Protein AF-A0A2A5DYE4-F1 (afdb_monomer_lite)

Sequence (313 aa):
MGEKKLLNIDLDYTIKVRLPIIIFTVLITYGCAFWLGTPTRKGYGYEPKQPIAFSHKLHAGDMKMDCRYCHVGVDKSRHATVPSVDTCMNCHATVKAVGRNPTKDHFNYNVHLSHKEGTLGQAVQSILDTKKKFKDENDYFKNLHSLEDPSKIKDILNDIINVKNNREKFVSTYGSFEFQEKELTDLIAKNDRTDEEDKKLVRFMMDELYKIDSYNSSEIKKLTTYFKSGEALKWKRIYRLPKYVYFNHSVHINKGIDCTNCHGNVANLDSMKKMKPITMGRCLDCHRGDYKEFHEGLEEKVVGPESCGVCHR

Foldseek 3Di:
DPPVVVVVVVVCCCVPPVVVVVVVVVVVVCVVCCVVCVCVVLQFFVFDDFLFQAFLQVQCNVVVHDPCLQQPCLQPWQDRDGHWLVSVCVALVPDLAQDDDPPDDDDDDDPDDDDDDDDVPVVVVVLVPDDDDDDDDDDLCPCLLVDPDPNSVSVSLVCCLQDLVSVVVLCVVQNDPPPPDPLLVVLSNDNDDDPVSSVVSSVNSCCRSNVSGSCPDVRNVSSVVCVVVVPTGPTDDADDDPPQFRGGSNVCVVVVQDPCLQQNPSNNGSGGGRNDRDDLVSVQCLQVQVPCVRCVPPPDRHHHDPDPVVTGD

Radius of gyration: 31.54 Å; chains: 1; bounding box: 57×64×102 Å

pLDDT: mean 70.38, std 20.49, range [27.2, 96.62]

Secondary structure (DSSP, 8-state):
--HHHHHHHHHHHIIIIIHHHHHHHHHHHHHHHHHHTHHHHHTTT--PPPSS---HIIIIIIS---HHHHSTTTTTSSS-PPPPHHHHHHHHTT----PPPTT-------S-----S--HHHHHHHHHS--------S-TTTTGGG---HHHHHHHHHHHHH-HHHHHHHHHHHS-TT---HHHHHHHH-SS--HHHHHHHHHHHHHHHHT--SSSSHHHHHHHHHHHHT-------S----TTB---HHHHHTTT--HHHHH--GGG-SS----S---HHHHHHHHHT--HHHHTT-SS-------HHHHB-

Structure (mmCIF, N/CA/C/O backbone):
data_AF-A0A2A5DYE4-F1
#
_entry.id   AF-A0A2A5DYE4-F1
#
loop_
_atom_site.group_PDB
_atom_site.id
_atom_site.type_symbol
_atom_site.label_atom_id
_atom_site.label_alt_id
_atom_site.label_comp_id
_atom_site.label_asym_id
_atom_site.label_entity_id
_atom_site.label_seq_id
_atom_site.pdbx_PDB_ins_code
_atom_site.Cartn_x
_atom_site.Cartn_y
_atom_site.Cartn_z
_atom_site.occupancy
_atom_site.B_iso_or_equiv
_atom_site.auth_seq_id
_atom_site.auth_comp_id
_atom_site.auth_asym_id
_atom_site.auth_atom_id
_atom_site.pdbx_PDB_model_num
ATOM 1 N N . MET A 1 1 ? 30.919 45.588 -57.682 1.00 53.25 1 MET A N 1
ATOM 2 C CA . MET A 1 1 ? 31.747 44.413 -57.306 1.00 53.25 1 MET A CA 1
ATOM 3 C C . MET A 1 1 ? 31.817 44.151 -55.787 1.00 53.25 1 MET A C 1
ATOM 5 O O . MET A 1 1 ? 32.405 43.150 -55.401 1.00 53.25 1 MET A O 1
ATOM 9 N N . GLY A 1 2 ? 31.217 44.995 -54.926 1.00 54.44 2 GLY A N 1
ATOM 10 C CA . GLY A 1 2 ? 31.292 44.862 -53.458 1.00 54.44 2 GLY A CA 1
ATOM 11 C C . GLY A 1 2 ? 30.230 43.963 -52.803 1.00 54.44 2 GLY A C 1
ATOM 12 O O . GLY A 1 2 ? 30.562 43.222 -51.885 1.00 54.44 2 GLY A O 1
ATOM 13 N N . GLU A 1 3 ? 28.990 43.940 -53.304 1.00 57.75 3 GLU A N 1
ATOM 14 C CA . GLU A 1 3 ? 27.890 43.180 -52.670 1.00 57.75 3 GLU A CA 1
ATOM 15 C C . GLU A 1 3 ? 28.093 41.659 -52.675 1.00 57.75 3 GLU A C 1
ATOM 17 O O . GLU A 1 3 ? 27.920 41.012 -51.646 1.00 57.75 3 GLU A O 1
ATOM 22 N N . LYS A 1 4 ? 28.537 41.069 -53.795 1.00 56.31 4 LYS A N 1
ATOM 23 C CA . LYS A 1 4 ? 28.759 39.610 -53.882 1.00 56.31 4 LYS A CA 1
ATOM 24 C C . LYS A 1 4 ? 29.851 39.110 -52.926 1.00 56.31 4 LYS A C 1
ATOM 26 O O . LYS A 1 4 ? 29.803 37.966 -52.488 1.00 56.31 4 LYS A O 1
ATOM 31 N N . LYS A 1 5 ? 30.836 39.954 -52.596 1.00 58.03 5 LYS A N 1
ATOM 32 C CA . LYS A 1 5 ? 31.941 39.593 -51.694 1.00 58.03 5 LYS A CA 1
ATOM 33 C C . LYS A 1 5 ? 31.503 39.637 -50.225 1.00 58.03 5 LYS A C 1
ATOM 35 O O . LYS A 1 5 ? 31.920 38.780 -49.457 1.00 58.03 5 LYS A O 1
ATOM 40 N N . LEU A 1 6 ? 30.626 40.578 -49.866 1.00 59.75 6 LEU A N 1
ATOM 41 C CA . LEU A 1 6 ? 30.010 40.667 -48.536 1.00 59.75 6 LEU A CA 1
ATOM 42 C C . LEU A 1 6 ? 29.031 39.509 -48.281 1.00 59.75 6 LEU A C 1
ATOM 44 O O . LEU A 1 6 ? 29.086 38.903 -47.214 1.00 59.75 6 LEU A O 1
ATOM 48 N N . LEU A 1 7 ? 28.222 39.134 -49.281 1.00 59.91 7 LEU A N 1
ATOM 49 C CA . LEU A 1 7 ? 27.280 38.010 -49.177 1.00 59.91 7 LEU A CA 1
ATOM 50 C C . LEU A 1 7 ? 27.992 36.662 -48.937 1.00 59.91 7 LEU A C 1
ATOM 52 O O . LEU A 1 7 ? 27.544 35.848 -48.135 1.00 59.91 7 LEU A O 1
ATOM 56 N N . ASN A 1 8 ? 29.131 36.440 -49.603 1.00 61.78 8 ASN A N 1
ATOM 57 C CA . ASN A 1 8 ? 29.913 35.209 -49.456 1.00 61.78 8 ASN A CA 1
ATOM 58 C C . ASN A 1 8 ? 30.625 35.109 -48.096 1.00 61.78 8 ASN A C 1
ATOM 60 O O . ASN A 1 8 ? 30.769 34.009 -47.575 1.00 61.78 8 ASN A O 1
ATOM 64 N N . ILE A 1 9 ? 31.054 36.234 -47.513 1.00 67.31 9 ILE A N 1
ATOM 65 C CA . ILE A 1 9 ? 31.689 36.263 -46.184 1.00 67.31 9 ILE A CA 1
ATOM 66 C C . ILE A 1 9 ? 30.656 35.987 -45.081 1.00 67.31 9 ILE A C 1
ATOM 68 O O . ILE A 1 9 ? 30.946 35.228 -44.157 1.00 67.31 9 ILE A O 1
ATOM 72 N N . ASP A 1 10 ? 29.446 36.544 -45.190 1.00 76.19 10 ASP A N 1
ATOM 73 C CA . ASP A 1 10 ? 28.369 36.313 -44.215 1.00 76.19 10 ASP A CA 1
ATOM 74 C C . ASP A 1 10 ? 27.825 34.874 -44.282 1.00 76.19 10 ASP A C 1
ATOM 76 O O . ASP A 1 10 ? 27.573 34.243 -43.250 1.00 76.19 10 ASP A O 1
ATOM 80 N N . LEU A 1 11 ? 27.738 34.298 -45.489 1.00 81.06 11 LEU A N 1
ATOM 81 C CA . LEU A 1 11 ? 27.369 32.893 -45.673 1.00 81.06 11 LEU A CA 1
ATOM 82 C C . LEU A 1 11 ? 28.435 31.940 -45.106 1.00 81.06 11 LEU A C 1
ATOM 84 O O . LEU A 1 11 ? 28.094 30.990 -44.401 1.00 81.06 11 LEU A O 1
ATOM 88 N N . ASP A 1 12 ? 29.720 32.209 -45.353 1.00 84.31 12 ASP A N 1
ATOM 89 C CA . ASP A 1 12 ? 30.821 31.371 -44.863 1.00 84.31 12 ASP A CA 1
ATOM 90 C C . ASP A 1 12 ? 30.958 31.444 -43.331 1.00 84.31 12 ASP A C 1
ATOM 92 O O . ASP A 1 12 ? 31.115 30.417 -42.668 1.00 84.31 12 ASP A O 1
ATOM 96 N N . TYR A 1 13 ? 30.793 32.633 -42.737 1.00 87.06 13 TYR A N 1
ATOM 97 C CA . TYR A 1 13 ? 30.742 32.807 -41.280 1.00 87.06 13 TYR A CA 1
ATOM 98 C C . TYR A 1 13 ? 29.529 32.104 -40.656 1.00 87.06 13 TYR A C 1
ATOM 100 O O . TYR A 1 13 ? 29.636 31.440 -39.618 1.00 87.06 13 TYR A O 1
ATOM 108 N N . THR A 1 14 ? 28.368 32.193 -41.308 1.00 86.81 14 THR A N 1
ATOM 109 C CA . THR A 1 14 ? 27.148 31.537 -40.834 1.00 86.81 14 THR A CA 1
ATOM 110 C C . THR A 1 14 ? 27.289 30.013 -40.845 1.00 86.81 14 THR A C 1
ATOM 112 O O . THR A 1 14 ? 26.924 29.369 -39.862 1.00 86.81 14 THR A O 1
ATOM 115 N N . ILE A 1 15 ? 27.877 29.427 -41.890 1.00 90.38 15 ILE A N 1
ATOM 116 C CA . ILE A 1 15 ? 28.054 27.970 -41.994 1.00 90.38 15 ILE A CA 1
ATOM 117 C C . ILE A 1 15 ? 29.186 27.462 -41.092 1.00 90.38 15 ILE A C 1
ATOM 119 O O . ILE A 1 15 ? 29.009 26.449 -40.421 1.00 90.38 15 ILE A O 1
ATOM 123 N N . LYS A 1 16 ? 30.343 28.133 -41.052 1.00 89.19 16 LYS A N 1
ATOM 124 C CA . LYS A 1 16 ? 31.517 27.634 -40.311 1.00 89.19 16 LYS A CA 1
ATOM 125 C C . LYS A 1 16 ? 31.475 27.926 -38.816 1.00 89.19 16 LYS A C 1
ATOM 127 O O . LYS A 1 16 ? 32.101 27.198 -38.052 1.00 89.19 16 LYS A O 1
ATOM 132 N N . VAL A 1 17 ? 30.771 28.978 -38.393 1.00 89.69 17 VAL A N 1
ATOM 133 C CA . VAL A 1 17 ? 30.794 29.440 -36.995 1.00 89.69 17 VAL A CA 1
ATOM 134 C C . VAL A 1 17 ? 29.409 29.394 -36.361 1.00 89.69 17 VAL A C 1
ATOM 136 O O . VAL A 1 17 ? 29.239 28.747 -35.330 1.00 89.69 17 VAL A O 1
ATOM 139 N N . ARG A 1 18 ? 28.390 30.025 -36.962 1.00 90.94 18 ARG A N 1
ATOM 140 C CA . ARG A 1 18 ? 27.053 30.075 -36.336 1.00 90.94 18 ARG A CA 1
ATOM 141 C C . ARG A 1 18 ? 26.359 28.715 -36.322 1.00 90.94 18 ARG A C 1
ATOM 143 O O . ARG A 1 18 ? 25.826 28.332 -35.285 1.00 90.94 18 ARG A O 1
ATOM 150 N N . LEU A 1 19 ? 26.375 27.974 -37.431 1.00 92.50 19 LEU A N 1
ATOM 151 C CA . LEU A 1 19 ? 25.680 26.689 -37.540 1.00 92.50 19 LEU A CA 1
ATOM 152 C C . LEU A 1 19 ? 26.198 25.648 -36.521 1.00 92.50 19 LEU A C 1
ATOM 154 O O . LEU A 1 19 ? 25.363 25.079 -35.816 1.00 92.50 19 LEU A O 1
ATOM 158 N N . PRO A 1 20 ? 27.519 25.429 -36.336 1.00 94.62 20 PRO A N 1
ATOM 159 C CA . PRO A 1 20 ? 28.016 24.499 -35.324 1.00 94.62 20 PRO A CA 1
ATOM 160 C C . PRO A 1 20 ? 27.670 24.932 -33.898 1.00 94.62 20 PRO A C 1
ATOM 162 O O . PRO A 1 20 ? 27.300 24.086 -33.091 1.00 94.62 20 PRO A O 1
ATOM 165 N N . ILE A 1 21 ? 27.724 26.236 -33.591 1.00 95.12 21 ILE A N 1
ATOM 166 C CA . ILE A 1 21 ? 27.335 26.764 -32.273 1.00 95.12 21 ILE A CA 1
ATOM 167 C C . ILE A 1 21 ? 25.845 26.522 -32.015 1.00 95.12 21 ILE A C 1
ATOM 169 O O . ILE A 1 21 ? 25.474 26.081 -30.927 1.00 95.12 21 ILE A O 1
ATOM 173 N N . ILE A 1 22 ? 24.983 26.760 -33.007 1.00 94.62 22 ILE A N 1
ATOM 174 C CA . ILE A 1 22 ? 23.542 26.501 -32.896 1.00 94.62 22 ILE A CA 1
ATOM 175 C C . ILE A 1 22 ? 23.290 25.007 -32.684 1.00 94.62 22 ILE A C 1
ATOM 177 O O . ILE A 1 22 ? 22.584 24.647 -31.746 1.00 94.62 22 ILE A O 1
ATOM 181 N N . ILE A 1 23 ? 23.902 24.134 -33.491 1.00 95.62 23 ILE A N 1
ATOM 182 C CA . ILE A 1 23 ? 23.769 22.676 -33.346 1.00 95.62 23 ILE A CA 1
ATOM 183 C C . ILE A 1 23 ? 24.241 22.230 -31.961 1.00 95.62 23 ILE A C 1
ATOM 185 O O . ILE A 1 23 ? 23.533 21.490 -31.284 1.00 95.62 23 ILE A O 1
ATOM 189 N N . PHE A 1 24 ? 25.398 22.709 -31.508 1.00 96.38 24 PHE A N 1
ATOM 190 C CA . PHE A 1 24 ? 25.943 22.385 -30.193 1.00 96.38 24 PHE A CA 1
ATOM 191 C C . PHE A 1 24 ? 25.009 22.830 -29.066 1.00 96.38 24 PHE A C 1
ATOM 193 O O . PHE A 1 24 ? 24.737 22.058 -28.148 1.00 96.38 24 PHE A O 1
ATOM 200 N N . THR A 1 25 ? 24.452 24.037 -29.169 1.00 95.50 25 THR A N 1
ATOM 201 C CA . THR A 1 25 ? 23.521 24.575 -28.173 1.00 95.50 25 THR A CA 1
ATOM 202 C C . THR A 1 25 ? 22.226 23.764 -28.157 1.00 95.50 25 THR A C 1
ATOM 204 O O . THR A 1 25 ? 21.781 23.357 -27.090 1.00 95.50 25 THR A O 1
ATOM 207 N N . VAL A 1 26 ? 21.662 23.433 -29.323 1.00 96.50 26 VAL A N 1
ATOM 208 C CA . VAL A 1 26 ? 20.468 22.580 -29.435 1.00 96.50 26 VAL A CA 1
ATOM 209 C C . VAL A 1 26 ? 20.723 21.189 -28.853 1.00 96.50 26 VAL A C 1
ATOM 211 O O . VAL A 1 26 ? 19.901 20.697 -28.081 1.00 96.50 26 VAL A O 1
ATOM 214 N N . LEU A 1 27 ? 21.859 20.562 -29.171 1.00 96.50 27 LEU A N 1
ATOM 215 C CA . LEU A 1 27 ? 22.216 19.239 -28.653 1.00 96.50 27 LEU A CA 1
ATOM 216 C C . LEU A 1 27 ? 22.427 19.254 -27.138 1.00 96.50 27 LEU A C 1
ATOM 218 O O . LEU A 1 27 ? 21.948 18.346 -26.460 1.00 96.50 27 LEU A O 1
ATOM 222 N N . ILE A 1 28 ? 23.082 20.284 -26.595 1.00 96.62 28 ILE A N 1
ATOM 223 C CA . ILE A 1 28 ? 23.249 20.446 -25.147 1.00 96.62 28 ILE A CA 1
ATOM 224 C C . ILE A 1 28 ? 21.906 20.682 -24.472 1.00 96.62 28 ILE A C 1
ATOM 226 O O . ILE A 1 28 ? 21.591 19.994 -23.506 1.00 96.62 28 ILE A O 1
ATOM 230 N N . THR A 1 29 ? 21.089 21.612 -24.967 1.00 95.62 29 THR A N 1
ATOM 231 C CA . THR A 1 29 ? 19.775 21.890 -24.379 1.00 95.62 29 THR A CA 1
ATOM 232 C C . THR A 1 29 ? 18.892 20.646 -24.419 1.00 95.62 29 THR A C 1
ATOM 234 O O . THR A 1 29 ? 18.275 20.307 -23.409 1.00 95.62 29 THR A O 1
ATOM 237 N N . TYR A 1 30 ? 18.882 19.915 -25.538 1.00 94.44 30 TYR A N 1
ATOM 238 C CA . TYR A 1 30 ? 18.172 18.644 -25.656 1.00 94.44 30 TYR A CA 1
ATOM 239 C C . TYR A 1 30 ? 18.729 17.588 -24.695 1.00 94.44 30 TYR A C 1
ATOM 241 O O . TYR A 1 30 ? 17.954 16.946 -23.991 1.00 94.44 30 TYR A O 1
ATOM 249 N N . GLY A 1 31 ? 20.051 17.430 -24.610 1.00 93.38 31 GLY A N 1
ATOM 250 C CA . GLY A 1 31 ? 20.710 16.492 -23.701 1.00 93.38 31 GLY A CA 1
ATOM 251 C C . GLY A 1 31 ? 20.401 16.782 -22.232 1.00 93.38 31 GLY A C 1
ATOM 252 O O . GLY A 1 31 ? 20.018 15.875 -21.493 1.00 93.38 31 GLY A O 1
ATOM 253 N N . CYS A 1 32 ? 20.470 18.050 -21.824 1.00 92.75 32 CYS A N 1
ATOM 254 C CA . CYS A 1 32 ? 20.118 18.509 -20.482 1.00 92.75 32 CYS A CA 1
ATOM 255 C C . CYS A 1 32 ? 18.632 18.281 -20.178 1.00 92.75 32 CYS A C 1
ATOM 257 O O . CYS A 1 32 ? 18.304 17.697 -19.146 1.00 92.75 32 CYS A O 1
ATOM 259 N N . ALA A 1 33 ? 17.729 18.675 -21.081 1.00 90.25 33 ALA A N 1
ATOM 260 C CA . ALA A 1 33 ? 16.292 18.454 -20.917 1.00 90.25 33 ALA A CA 1
ATOM 261 C C . ALA A 1 33 ? 15.949 16.956 -20.865 1.00 90.25 33 ALA A C 1
ATOM 263 O O . ALA A 1 33 ? 15.146 16.520 -20.038 1.00 90.25 33 ALA A O 1
ATOM 264 N N . PHE A 1 34 ? 16.598 16.143 -21.702 1.00 89.19 34 PHE A N 1
ATOM 265 C CA . PHE A 1 34 ? 16.474 14.693 -21.687 1.00 89.19 34 PHE A CA 1
ATOM 266 C C . PHE A 1 34 ? 16.930 14.146 -20.332 1.00 89.19 34 PHE A C 1
ATOM 268 O O . PHE A 1 34 ? 16.167 13.430 -19.683 1.00 89.19 34 PHE A O 1
ATOM 275 N N . TRP A 1 35 ? 18.131 14.491 -19.868 1.00 87.25 35 TRP A N 1
ATOM 276 C CA . TRP A 1 35 ? 18.690 13.970 -18.621 1.00 87.25 35 TRP A CA 1
ATOM 277 C C . TRP A 1 35 ? 17.875 14.389 -17.387 1.00 87.25 35 TRP A C 1
ATOM 279 O O . TRP A 1 35 ? 17.451 13.523 -16.619 1.00 87.25 35 TRP A O 1
ATOM 289 N N . LEU A 1 36 ? 17.532 15.674 -17.255 1.00 85.62 36 LEU A N 1
ATOM 290 C CA . LEU A 1 36 ? 16.702 16.186 -16.155 1.00 85.62 36 LEU A CA 1
ATOM 291 C C . LEU A 1 36 ? 15.262 15.654 -16.205 1.00 85.62 36 LEU A C 1
ATOM 293 O O . LEU A 1 36 ? 14.654 15.406 -15.168 1.00 85.62 36 LEU A O 1
ATOM 297 N N . GLY A 1 37 ? 14.726 15.395 -17.399 1.00 82.75 37 GLY A N 1
ATOM 298 C CA . GLY A 1 37 ? 13.421 14.763 -17.589 1.00 82.75 37 GLY A CA 1
ATOM 299 C C . GLY A 1 37 ? 13.418 13.241 -17.398 1.00 82.75 37 GLY A C 1
ATOM 300 O O . GLY A 1 37 ? 12.392 12.601 -17.616 1.00 82.75 37 GLY A O 1
ATOM 301 N N . THR A 1 38 ? 14.538 12.597 -17.048 1.00 76.19 38 THR A N 1
ATOM 302 C CA . THR A 1 38 ? 14.559 11.135 -16.838 1.00 76.19 38 THR A CA 1
ATOM 303 C C . THR A 1 38 ? 13.593 10.638 -15.752 1.00 76.19 38 THR A C 1
ATOM 305 O O . THR A 1 38 ? 12.951 9.611 -16.010 1.00 76.19 38 THR A O 1
ATOM 308 N N . PRO A 1 39 ? 13.407 11.306 -14.590 1.00 72.94 39 PRO A N 1
ATOM 309 C CA . PRO A 1 39 ? 12.505 10.813 -13.551 1.00 72.94 39 PRO A CA 1
ATOM 310 C C . PRO A 1 39 ? 11.050 10.823 -14.020 1.00 72.94 39 PRO A C 1
ATOM 312 O O . PRO A 1 39 ? 10.348 9.827 -13.862 1.00 72.94 39 PRO A O 1
ATOM 315 N N . THR A 1 40 ? 10.617 11.895 -14.689 1.00 72.69 40 THR A N 1
ATOM 316 C CA . THR A 1 40 ? 9.254 12.023 -15.223 1.00 72.69 40 THR A CA 1
ATOM 317 C C . THR A 1 40 ? 9.003 11.049 -16.372 1.00 72.69 40 THR A C 1
ATOM 319 O O . THR A 1 40 ? 7.985 10.359 -16.366 1.00 72.69 40 THR A O 1
ATOM 322 N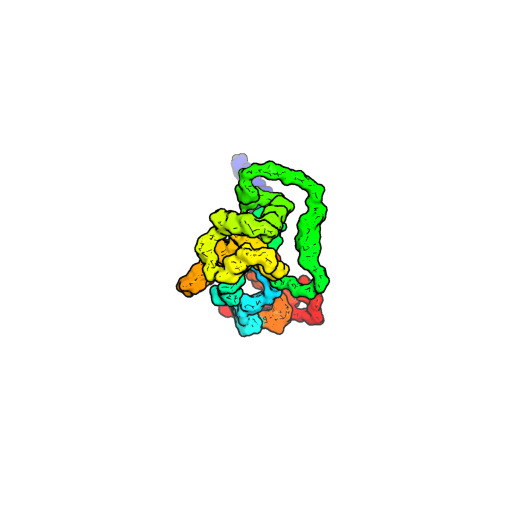 N . ARG A 1 41 ? 9.958 10.884 -17.301 1.00 75.31 41 ARG A N 1
ATOM 323 C CA . ARG A 1 41 ? 9.852 9.921 -18.417 1.00 75.31 41 ARG A CA 1
ATOM 324 C C . ARG A 1 41 ? 9.780 8.469 -17.950 1.00 75.31 41 ARG A C 1
ATOM 326 O O . ARG A 1 41 ? 9.052 7.669 -18.529 1.00 75.31 41 ARG A O 1
ATOM 333 N N . LYS A 1 42 ? 10.513 8.120 -16.891 1.00 71.94 42 LYS A N 1
ATOM 334 C CA . LYS A 1 42 ? 10.469 6.784 -16.275 1.00 71.94 42 LYS A CA 1
ATOM 335 C C . LYS A 1 42 ? 9.333 6.641 -15.244 1.00 71.94 42 LYS A C 1
ATOM 337 O O . LYS A 1 42 ? 9.087 5.542 -14.745 1.00 71.94 42 LYS A O 1
ATOM 342 N N . GLY A 1 43 ? 8.612 7.728 -14.954 1.00 71.19 43 GLY A N 1
ATOM 343 C CA . GLY A 1 43 ? 7.505 7.792 -14.000 1.00 71.19 43 GLY A CA 1
ATOM 344 C C . GLY A 1 43 ? 7.920 7.622 -12.538 1.00 71.19 43 GLY A C 1
ATOM 345 O O . GLY A 1 43 ? 7.086 7.227 -11.727 1.00 71.19 43 GLY A O 1
ATOM 346 N N . TYR A 1 44 ? 9.191 7.853 -12.209 1.00 80.06 44 TYR A N 1
ATOM 347 C CA . TYR A 1 44 ? 9.707 7.768 -10.846 1.00 80.06 44 TYR A CA 1
ATOM 348 C C . TYR A 1 44 ? 8.977 8.766 -9.943 1.00 80.06 44 TYR A C 1
ATOM 350 O O . TYR A 1 44 ? 8.787 9.920 -10.317 1.00 80.06 44 TYR A O 1
ATOM 358 N N . GLY A 1 45 ? 8.545 8.313 -8.767 1.00 80.19 45 GLY A N 1
ATOM 359 C CA . GLY A 1 45 ? 7.798 9.146 -7.826 1.00 80.19 45 GLY A CA 1
ATOM 360 C C . GLY A 1 45 ? 6.356 9.445 -8.245 1.00 80.19 45 GLY A C 1
ATOM 361 O O . GLY A 1 45 ? 5.706 10.256 -7.598 1.00 80.19 45 GLY A O 1
ATOM 362 N N . TYR A 1 46 ? 5.824 8.800 -9.293 1.00 86.25 46 TYR A N 1
ATOM 363 C CA . TYR A 1 46 ? 4.403 8.918 -9.626 1.00 86.25 46 TYR A CA 1
ATOM 364 C C . TYR A 1 46 ? 3.540 8.416 -8.459 1.00 86.25 46 TYR A C 1
ATOM 366 O O . TYR A 1 46 ? 3.563 7.223 -8.141 1.00 86.25 46 TYR A O 1
ATOM 374 N N . GLU A 1 47 ? 2.784 9.335 -7.858 1.00 87.81 47 GLU A N 1
ATOM 375 C CA . GLU A 1 47 ? 1.997 9.143 -6.638 1.00 87.81 47 GLU A CA 1
ATOM 376 C C . GLU A 1 47 ? 0.598 9.766 -6.814 1.00 87.81 47 GLU A C 1
ATOM 378 O O . GLU A 1 47 ? 0.364 10.932 -6.490 1.00 87.81 47 GLU A O 1
ATOM 383 N N . PRO A 1 48 ? -0.354 9.039 -7.421 1.00 87.75 48 PRO A N 1
ATOM 384 C CA . PRO A 1 48 ? -1.699 9.552 -7.611 1.00 87.75 48 PRO A CA 1
ATOM 385 C C . PRO A 1 48 ? -2.493 9.486 -6.303 1.00 87.75 48 PRO A C 1
ATOM 387 O O . PRO A 1 48 ? -2.464 8.477 -5.600 1.00 87.75 48 PRO A O 1
ATOM 390 N N . LYS A 1 49 ? -3.310 10.514 -6.036 1.00 84.62 49 LYS A N 1
ATOM 391 C CA . LYS A 1 49 ? -4.253 10.501 -4.907 1.00 84.62 49 LYS A CA 1
ATOM 392 C C . LYS A 1 49 ? -5.227 9.324 -5.031 1.00 84.62 49 LYS A C 1
ATOM 394 O O . LYS A 1 49 ? -6.005 9.274 -5.997 1.00 84.62 49 LYS A O 1
ATOM 399 N N . GLN A 1 50 ? -5.159 8.411 -4.065 1.00 88.25 50 GLN A N 1
ATOM 400 C CA . GLN A 1 50 ? -5.977 7.199 -3.983 1.00 88.25 50 GLN A CA 1
ATOM 401 C C . GLN A 1 50 ? -7.369 7.476 -3.384 1.00 88.25 50 GLN A C 1
ATOM 403 O O . GLN A 1 50 ? -7.558 8.523 -2.759 1.00 88.25 50 GLN A O 1
ATOM 408 N N . PRO A 1 51 ? -8.353 6.571 -3.577 1.00 85.88 51 PRO A N 1
ATOM 409 C CA . PRO A 1 51 ? -9.688 6.703 -2.981 1.00 85.88 51 PRO A CA 1
ATOM 410 C C . PRO A 1 51 ? -9.672 6.690 -1.447 1.00 85.88 51 PRO A C 1
ATOM 412 O O . PRO A 1 51 ? -10.414 7.445 -0.821 1.00 85.88 51 PRO A O 1
ATOM 415 N N . ILE A 1 52 ? -8.798 5.861 -0.871 1.00 84.25 52 ILE A N 1
ATOM 416 C CA . ILE A 1 52 ? -8.487 5.812 0.558 1.00 84.25 52 ILE A CA 1
ATOM 417 C C . ILE A 1 52 ? -6.976 5.971 0.749 1.00 84.25 52 ILE A C 1
ATOM 419 O O . ILE A 1 52 ? -6.187 5.454 -0.051 1.00 84.25 52 ILE A O 1
ATOM 423 N N . ALA A 1 53 ? -6.562 6.695 1.785 1.00 82.56 53 ALA A N 1
ATOM 424 C CA . ALA A 1 53 ? -5.150 6.881 2.113 1.00 82.56 53 ALA A CA 1
ATOM 425 C C . ALA A 1 53 ? -4.614 5.673 2.903 1.00 82.56 53 ALA A C 1
ATOM 427 O O . ALA A 1 53 ? -4.481 5.705 4.123 1.00 82.56 53 ALA A O 1
ATOM 428 N N . PHE A 1 54 ? -4.348 4.579 2.190 1.00 87.31 54 PHE A N 1
ATOM 429 C CA . PHE A 1 54 ? -3.806 3.351 2.769 1.00 87.31 54 PHE A CA 1
ATOM 430 C C . PHE A 1 54 ? -2.283 3.435 2.976 1.00 87.31 54 PHE A C 1
ATOM 432 O O . PHE A 1 54 ? -1.539 3.606 2.007 1.00 87.31 54 PHE A O 1
ATOM 439 N N . SER A 1 55 ? -1.830 3.232 4.220 1.00 85.62 55 SER A N 1
ATOM 440 C CA . SER A 1 55 ? -0.406 3.198 4.585 1.00 85.62 55 SER A CA 1
ATOM 441 C C . SER A 1 55 ? 0.152 1.777 4.546 1.00 85.62 55 SER A C 1
ATOM 443 O O . SER A 1 55 ? -0.222 0.933 5.359 1.00 85.62 55 SER A O 1
ATOM 445 N N . HIS A 1 56 ? 1.087 1.512 3.628 1.00 89.56 56 HIS A N 1
ATOM 446 C CA . HIS A 1 56 ? 1.848 0.257 3.637 1.00 89.56 56 HIS A CA 1
ATOM 447 C C . HIS A 1 56 ? 2.860 0.232 4.783 1.00 89.56 56 HIS A C 1
ATOM 449 O O . HIS A 1 56 ? 3.177 -0.846 5.282 1.00 89.56 56 HIS A O 1
ATOM 455 N N . LYS A 1 57 ? 3.324 1.404 5.231 1.00 83.12 57 LYS A N 1
ATOM 456 C CA . LYS A 1 57 ? 4.209 1.541 6.384 1.00 83.12 57 LYS A CA 1
ATOM 457 C C . LYS A 1 57 ? 3.592 0.973 7.649 1.00 83.12 57 LYS A C 1
ATOM 459 O O . LYS A 1 57 ? 4.220 0.145 8.290 1.00 83.12 57 LYS A O 1
ATOM 464 N N . LEU A 1 58 ? 2.343 1.319 7.947 1.00 79.94 58 LEU A N 1
ATOM 465 C CA . LEU A 1 58 ? 1.668 0.771 9.121 1.00 79.94 58 LEU A CA 1
ATOM 466 C C . LEU A 1 58 ? 1.493 -0.754 9.012 1.00 79.94 58 LEU A C 1
ATOM 468 O O . LEU A 1 58 ? 1.877 -1.490 9.914 1.00 79.94 58 LEU A O 1
ATOM 472 N N . HIS A 1 59 ? 0.952 -1.239 7.893 1.00 85.00 59 HIS A N 1
ATOM 473 C CA . HIS A 1 59 ? 0.560 -2.647 7.764 1.00 85.00 59 HIS A CA 1
ATOM 474 C C . HIS A 1 59 ? 1.754 -3.587 7.525 1.00 85.00 59 HIS A C 1
ATOM 476 O O . HIS A 1 59 ? 1.934 -4.567 8.240 1.00 85.00 59 HIS A O 1
ATOM 482 N N . ALA A 1 60 ? 2.598 -3.305 6.534 1.00 88.88 60 ALA A N 1
ATOM 483 C CA . ALA A 1 60 ? 3.738 -4.162 6.200 1.00 88.88 60 ALA A CA 1
ATOM 484 C C . ALA A 1 60 ? 5.013 -3.779 6.973 1.00 88.88 60 ALA A C 1
ATOM 486 O O . ALA A 1 60 ? 5.848 -4.636 7.253 1.00 88.88 60 ALA A O 1
ATOM 487 N N . GLY A 1 61 ? 5.179 -2.500 7.320 1.00 81.75 61 GLY A N 1
ATOM 488 C CA . GLY A 1 61 ? 6.354 -1.992 8.031 1.00 81.75 61 GLY A CA 1
ATOM 489 C C . GLY A 1 61 ? 6.280 -2.200 9.538 1.00 81.75 61 GLY A C 1
ATOM 490 O O . GLY A 1 61 ? 7.114 -2.916 10.089 1.00 81.75 61 GLY A O 1
ATOM 491 N N . ASP A 1 62 ? 5.297 -1.594 10.196 1.00 76.69 62 ASP A N 1
ATOM 492 C CA . ASP A 1 62 ? 5.192 -1.561 11.656 1.00 76.69 62 ASP A CA 1
ATOM 493 C C . ASP A 1 62 ? 4.544 -2.846 12.193 1.00 76.69 62 ASP A C 1
ATOM 495 O O . ASP A 1 62 ? 5.082 -3.483 13.096 1.00 76.69 62 ASP A O 1
ATOM 499 N N . MET A 1 63 ? 3.433 -3.283 11.587 1.00 79.69 63 MET A N 1
ATOM 500 C CA . MET A 1 63 ? 2.721 -4.515 11.961 1.00 79.69 63 MET A CA 1
ATOM 501 C C . MET A 1 63 ? 3.318 -5.788 11.345 1.00 79.69 63 MET A C 1
ATOM 503 O O . MET A 1 63 ? 2.884 -6.887 11.684 1.00 79.69 63 MET A O 1
ATOM 507 N N . LYS A 1 64 ? 4.299 -5.654 10.441 1.00 85.25 64 LYS A N 1
ATOM 508 C CA . LYS A 1 64 ? 4.998 -6.777 9.787 1.00 85.25 64 LYS A CA 1
ATOM 509 C C . LYS A 1 64 ? 4.066 -7.773 9.079 1.00 85.25 64 LYS A C 1
ATOM 511 O O . LYS A 1 64 ? 4.376 -8.959 9.000 1.00 85.25 64 LYS A O 1
ATOM 516 N N . MET A 1 65 ? 2.931 -7.312 8.547 1.00 89.00 65 MET A N 1
ATOM 517 C CA . MET A 1 65 ? 2.026 -8.172 7.783 1.00 89.00 65 MET A CA 1
ATOM 518 C C . MET A 1 65 ? 2.687 -8.649 6.485 1.00 89.00 65 MET A C 1
ATOM 520 O O . MET A 1 65 ? 3.281 -7.860 5.746 1.00 89.00 65 MET A O 1
ATOM 524 N N . ASP A 1 66 ? 2.535 -9.938 6.183 1.00 91.88 66 ASP A N 1
ATOM 525 C CA . ASP A 1 66 ? 3.025 -10.525 4.936 1.00 91.88 66 ASP A CA 1
ATOM 526 C C . ASP A 1 66 ? 2.309 -9.906 3.723 1.00 91.88 66 ASP A C 1
ATOM 528 O O . ASP A 1 66 ? 1.083 -9.758 3.704 1.00 91.88 66 ASP A O 1
ATOM 532 N N . CYS A 1 67 ? 3.066 -9.568 2.676 1.00 91.81 67 CYS A N 1
ATOM 533 C CA . CYS A 1 67 ? 2.525 -8.919 1.481 1.00 91.81 67 CYS A CA 1
ATOM 534 C C . CYS A 1 67 ? 1.426 -9.750 0.794 1.00 91.81 67 CYS A C 1
ATOM 536 O O . CYS A 1 67 ? 0.486 -9.187 0.228 1.00 91.81 67 CYS A O 1
ATOM 538 N N . ARG A 1 68 ? 1.522 -11.084 0.855 1.00 91.00 68 ARG A N 1
ATOM 539 C CA . ARG A 1 68 ? 0.596 -12.035 0.220 1.00 91.00 68 ARG A CA 1
ATOM 540 C C . ARG A 1 68 ? -0.744 -12.118 0.938 1.00 91.00 68 ARG A C 1
ATOM 542 O O . ARG A 1 68 ? -1.695 -12.620 0.347 1.00 91.00 68 ARG A O 1
ATOM 549 N N . TYR A 1 69 ? -0.838 -11.611 2.169 1.00 92.69 69 TYR A N 1
ATOM 550 C CA . TYR A 1 69 ? -2.109 -11.529 2.885 1.00 92.69 69 TYR A CA 1
ATOM 551 C C . TYR A 1 69 ? -3.114 -10.660 2.117 1.00 92.69 69 TYR A C 1
ATOM 553 O O . TYR A 1 69 ? -4.254 -11.057 1.898 1.00 92.69 69 TYR A O 1
ATOM 561 N N . CYS A 1 70 ? -2.660 -9.495 1.646 1.00 92.25 70 CYS A N 1
ATOM 562 C CA . CYS A 1 70 ? -3.477 -8.580 0.850 1.00 92.25 70 CYS A CA 1
ATOM 563 C C . CYS A 1 70 ? -3.349 -8.848 -0.655 1.00 92.25 70 CYS A C 1
ATOM 565 O O . CYS A 1 70 ? -4.336 -8.809 -1.389 1.00 92.25 70 CYS A O 1
ATOM 567 N N . HIS A 1 71 ? -2.136 -9.128 -1.136 1.00 92.88 71 HIS A N 1
ATOM 568 C CA . HIS A 1 71 ? -1.867 -9.412 -2.546 1.00 92.88 71 HIS A CA 1
ATOM 569 C C . HIS A 1 71 ? -1.938 -10.909 -2.832 1.00 92.88 71 HIS A C 1
ATOM 571 O O . HIS A 1 71 ? -0.954 -11.548 -3.212 1.00 92.88 71 HIS A O 1
ATOM 577 N N . VAL A 1 72 ? -3.134 -11.461 -2.639 1.00 88.88 72 VAL A N 1
ATOM 578 C CA . VAL A 1 72 ? -3.397 -12.886 -2.837 1.00 88.88 72 VAL A CA 1
ATOM 579 C C . VAL A 1 72 ? -3.134 -13.315 -4.282 1.00 88.88 72 VAL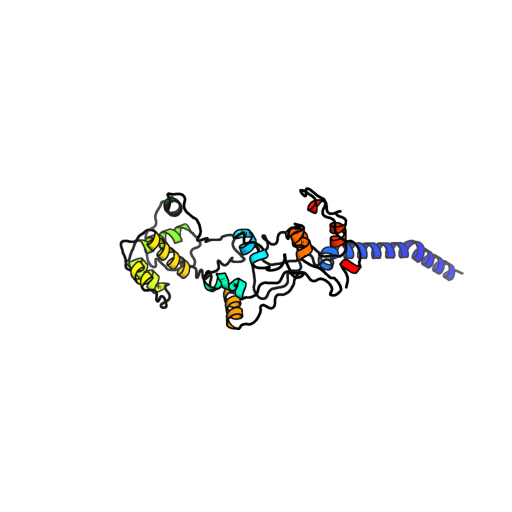 A C 1
ATOM 581 O O . VAL A 1 72 ? -3.343 -12.562 -5.235 1.00 88.88 72 VAL A O 1
ATOM 584 N N . GLY A 1 73 ? -2.660 -14.550 -4.448 1.00 88.69 73 GLY A N 1
ATOM 585 C CA . GLY A 1 73 ? -2.439 -15.159 -5.759 1.00 88.69 73 GLY A CA 1
ATOM 586 C C . GLY A 1 73 ? -1.240 -14.613 -6.536 1.00 88.69 73 GLY A C 1
ATOM 587 O O . GLY A 1 73 ? -1.074 -14.986 -7.694 1.00 88.69 73 GLY A O 1
ATOM 588 N N . VAL A 1 74 ? -0.388 -13.777 -5.935 1.00 92.25 74 VAL A N 1
ATOM 589 C CA . VAL A 1 74 ? 0.853 -13.292 -6.570 1.00 92.25 74 VAL A CA 1
ATOM 590 C C . VAL A 1 74 ? 1.823 -14.429 -6.935 1.00 92.25 74 VAL A C 1
ATOM 592 O O . VAL A 1 74 ? 2.570 -14.325 -7.903 1.00 92.25 74 VAL A O 1
ATOM 595 N N . ASP A 1 75 ? 1.763 -15.534 -6.198 1.00 91.81 75 ASP A N 1
ATOM 596 C CA . ASP A 1 75 ? 2.534 -16.770 -6.361 1.00 91.81 75 ASP A CA 1
ATOM 597 C C . ASP A 1 75 ? 1.893 -17.771 -7.341 1.00 91.81 75 ASP A C 1
ATOM 599 O O . ASP A 1 75 ? 2.561 -18.667 -7.852 1.00 91.81 75 ASP A O 1
ATOM 603 N N . LYS A 1 76 ? 0.600 -17.615 -7.645 1.00 92.69 76 LYS A N 1
ATOM 604 C CA . LYS A 1 76 ? -0.182 -18.565 -8.463 1.00 92.69 76 LYS A CA 1
ATOM 605 C C . LYS A 1 76 ? -0.662 -17.990 -9.791 1.00 92.69 76 LYS A C 1
ATOM 607 O O . LYS A 1 76 ? -0.942 -18.734 -10.726 1.00 92.69 76 LYS A O 1
ATOM 612 N N . SER A 1 77 ? -0.789 -16.672 -9.881 1.00 93.12 77 SER A N 1
ATOM 613 C CA . SER A 1 77 ? -1.385 -15.966 -11.009 1.00 93.12 77 SER A CA 1
ATOM 614 C C . SER A 1 77 ? -0.388 -15.028 -11.676 1.00 93.12 77 SER A C 1
ATOM 616 O O . SER A 1 77 ? 0.614 -14.592 -11.108 1.00 93.12 77 SER A O 1
ATOM 618 N N . ARG A 1 78 ? -0.711 -14.650 -12.913 1.00 90.38 78 ARG A N 1
ATOM 619 C CA . ARG A 1 78 ? 0.017 -13.603 -13.633 1.00 90.38 78 ARG A CA 1
ATOM 620 C C . ARG A 1 78 ? -0.171 -12.216 -13.030 1.00 90.38 78 ARG A C 1
ATOM 622 O O . ARG A 1 78 ? 0.697 -11.361 -13.193 1.00 90.38 78 ARG A O 1
ATOM 629 N N . HIS A 1 79 ? -1.282 -11.995 -12.336 1.00 87.50 79 HIS A N 1
ATOM 630 C CA . HIS A 1 79 ? -1.648 -10.703 -11.769 1.00 87.50 79 HIS A CA 1
ATOM 631 C C . HIS A 1 79 ? -1.581 -10.762 -10.247 1.00 87.50 79 HIS A C 1
ATOM 633 O O . HIS A 1 79 ? -2.276 -11.575 -9.648 1.00 87.50 79 HIS A O 1
ATOM 639 N N . ALA A 1 80 ? -0.823 -9.852 -9.635 1.00 85.88 80 ALA A N 1
ATOM 640 C CA . ALA A 1 80 ? -1.006 -9.507 -8.231 1.00 85.88 80 ALA A CA 1
ATOM 641 C C . ALA A 1 80 ? -2.295 -8.686 -8.106 1.00 85.88 80 ALA A C 1
ATOM 643 O O . ALA A 1 80 ? -2.353 -7.531 -8.546 1.00 85.88 80 ALA A O 1
ATOM 644 N N . THR A 1 81 ? -3.362 -9.290 -7.587 1.00 84.88 81 THR A N 1
ATOM 645 C CA . THR A 1 81 ? -4.621 -8.571 -7.392 1.00 84.88 81 THR A CA 1
ATOM 646 C C . THR A 1 81 ? -4.484 -7.541 -6.276 1.00 84.88 81 THR A C 1
ATOM 648 O O . THR A 1 81 ? -3.747 -7.724 -5.307 1.00 84.88 81 THR A O 1
ATOM 651 N N . VAL A 1 82 ? -5.185 -6.420 -6.436 1.00 88.69 82 VAL A N 1
ATOM 652 C CA . VAL A 1 82 ? -5.396 -5.472 -5.338 1.00 88.69 82 VAL A CA 1
ATOM 653 C C . VAL A 1 82 ? -6.537 -6.044 -4.489 1.00 88.69 82 VAL A C 1
ATOM 655 O O . VAL A 1 82 ? -7.509 -6.511 -5.090 1.00 88.69 82 VAL A O 1
ATOM 658 N N . PRO A 1 83 ? -6.420 -6.066 -3.150 1.00 89.88 83 PRO A N 1
ATOM 659 C CA . PRO A 1 83 ? -7.426 -6.674 -2.281 1.00 89.88 83 PRO A CA 1
ATOM 660 C C . PRO A 1 83 ? -8.816 -6.057 -2.472 1.00 89.88 83 PRO A C 1
ATOM 662 O O . PRO A 1 83 ? -8.946 -4.874 -2.812 1.00 89.88 83 PRO A O 1
ATOM 665 N N . SER A 1 84 ? -9.850 -6.868 -2.230 1.00 91.50 84 SER A N 1
ATOM 666 C CA . SER A 1 84 ? -11.222 -6.372 -2.111 1.00 91.50 84 SER A CA 1
ATOM 667 C C . SER A 1 84 ? -11.403 -5.630 -0.785 1.00 91.50 84 SER A C 1
ATOM 669 O O . SER A 1 84 ? -10.558 -5.687 0.110 1.00 91.50 84 SER A O 1
ATOM 671 N N . VAL A 1 85 ? -12.532 -4.932 -0.657 1.00 90.69 85 VAL A N 1
ATOM 672 C CA . VAL A 1 85 ? -12.909 -4.260 0.594 1.00 90.69 85 VAL A CA 1
ATOM 673 C C . VAL A 1 85 ? -13.045 -5.271 1.740 1.00 90.69 85 VAL A C 1
ATOM 675 O O . VAL A 1 85 ? -12.694 -4.955 2.874 1.00 90.69 85 VAL A O 1
ATOM 678 N N . ASP A 1 86 ? -13.461 -6.505 1.447 1.00 90.25 86 ASP A N 1
ATOM 679 C CA . ASP A 1 86 ? -13.638 -7.564 2.449 1.00 90.25 86 ASP A CA 1
ATOM 680 C C . ASP A 1 86 ? -12.327 -7.919 3.152 1.00 90.25 86 ASP A C 1
ATOM 682 O O . ASP A 1 86 ? -12.304 -8.082 4.369 1.00 90.25 86 ASP A O 1
ATOM 686 N N . THR A 1 87 ? -11.208 -7.955 2.417 1.00 91.00 87 THR A N 1
ATOM 687 C CA . THR A 1 87 ? -9.883 -8.192 3.012 1.00 91.00 87 THR A CA 1
ATOM 688 C C . THR A 1 87 ? -9.562 -7.157 4.086 1.00 91.00 87 THR A C 1
ATOM 690 O O . THR A 1 87 ? -8.985 -7.495 5.116 1.00 91.00 87 THR A O 1
ATOM 693 N N . CYS A 1 88 ? -9.959 -5.900 3.871 1.00 88.69 88 CYS A N 1
ATOM 694 C CA . CYS A 1 88 ? -9.794 -4.844 4.860 1.00 88.69 88 CYS A CA 1
ATOM 695 C C . CYS A 1 88 ? -10.731 -5.063 6.059 1.00 88.69 88 CYS A C 1
ATOM 697 O O . CYS A 1 88 ? -10.322 -4.911 7.210 1.00 88.69 88 CYS A O 1
ATOM 699 N N . MET A 1 89 ? -11.983 -5.448 5.801 1.00 86.31 89 MET A N 1
ATOM 700 C CA . MET A 1 89 ? -13.002 -5.612 6.841 1.00 86.31 89 MET A CA 1
ATOM 701 C C . MET A 1 89 ? -12.808 -6.845 7.723 1.00 86.31 89 MET A C 1
ATOM 703 O O . MET A 1 89 ? -13.296 -6.832 8.849 1.00 86.31 89 MET A O 1
ATOM 707 N N . ASN A 1 90 ? -12.022 -7.840 7.298 1.00 86.56 90 ASN A N 1
ATOM 708 C CA . ASN A 1 90 ? -11.612 -8.967 8.149 1.00 86.56 90 ASN A CA 1
ATOM 709 C C . ASN A 1 90 ? -11.030 -8.517 9.495 1.00 86.56 90 ASN A C 1
ATOM 711 O O . ASN A 1 90 ? -11.211 -9.188 10.508 1.00 86.56 90 ASN A O 1
ATOM 715 N N . CYS A 1 91 ? -10.338 -7.376 9.500 1.00 82.75 91 CYS A N 1
ATOM 716 C CA . CYS A 1 91 ? -9.878 -6.737 10.723 1.00 82.75 91 CYS A CA 1
ATOM 717 C C . CYS A 1 91 ? -10.696 -5.485 11.020 1.00 82.75 91 CYS A C 1
ATOM 719 O O . CYS A 1 91 ? -11.168 -5.343 12.135 1.00 82.75 91 CYS A O 1
ATOM 721 N N . HIS A 1 92 ? -10.912 -4.578 10.062 1.00 80.06 92 HIS A N 1
ATOM 722 C CA . HIS A 1 92 ? -11.534 -3.271 10.334 1.00 80.06 92 HIS A CA 1
ATOM 723 C C . HIS A 1 92 ? -13.014 -3.319 10.748 1.00 80.06 92 HIS A C 1
ATOM 725 O O . HIS A 1 92 ? -13.553 -2.296 11.164 1.00 80.06 92 HIS A O 1
ATOM 731 N N . ALA A 1 93 ? -13.664 -4.488 10.706 1.00 72.00 93 ALA A N 1
ATOM 732 C CA . ALA A 1 93 ? -14.954 -4.699 11.363 1.00 72.00 93 ALA A CA 1
ATOM 733 C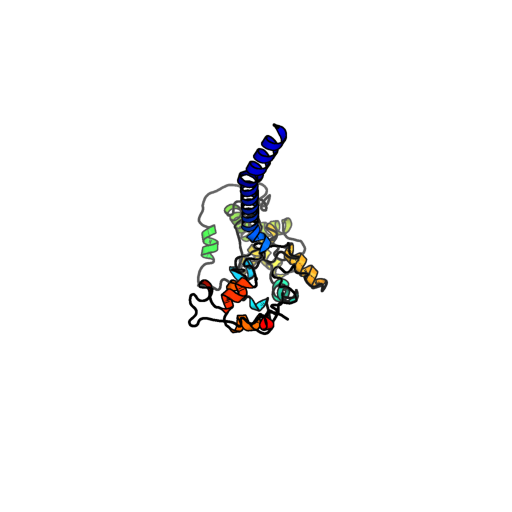 C . ALA A 1 93 ? -14.853 -4.726 12.902 1.00 72.00 93 ALA A C 1
ATOM 735 O O . ALA A 1 93 ? -15.828 -4.416 13.579 1.00 72.00 93 ALA A O 1
ATOM 736 N N . THR A 1 94 ? -13.692 -5.096 13.453 1.00 65.31 94 THR A N 1
ATOM 737 C CA . THR A 1 94 ? -13.460 -5.267 14.899 1.00 65.31 94 THR A CA 1
ATOM 738 C C . THR A 1 94 ? -12.316 -4.399 15.422 1.00 65.31 94 THR A C 1
ATOM 740 O O . THR A 1 94 ? -12.353 -3.944 16.566 1.00 65.31 94 THR A O 1
ATOM 743 N N . VAL A 1 95 ? -11.302 -4.130 14.593 1.00 61.12 95 VAL A N 1
ATOM 744 C CA . VAL A 1 95 ? -10.153 -3.305 14.950 1.00 61.12 95 VAL A CA 1
ATOM 745 C C . VAL A 1 95 ? -10.459 -1.831 14.727 1.00 61.12 95 VAL A C 1
ATOM 747 O O . VAL A 1 95 ? -10.636 -1.319 13.621 1.00 61.12 95 VAL A O 1
ATOM 750 N N . LYS A 1 96 ? -10.454 -1.145 15.855 1.00 49.44 96 LYS A N 1
ATOM 751 C CA . LYS A 1 96 ? -10.322 0.289 16.025 1.00 49.44 96 LYS A CA 1
ATOM 752 C C . LYS A 1 96 ? -8.966 0.739 15.414 1.00 49.44 96 LYS A C 1
ATOM 754 O O . LYS A 1 96 ? -7.924 0.532 16.027 1.00 49.44 96 LYS A O 1
ATOM 759 N N . ALA A 1 97 ? -8.933 1.319 14.197 1.00 44.78 97 ALA A N 1
ATOM 760 C CA . ALA A 1 97 ? -7.687 1.695 13.483 1.00 44.78 97 ALA A CA 1
ATOM 761 C C . ALA A 1 97 ? -6.886 2.886 14.069 1.00 44.78 97 ALA A C 1
ATOM 763 O O . ALA A 1 97 ? -7.348 4.019 14.062 1.00 44.78 97 ALA A O 1
ATOM 764 N N . VAL A 1 98 ? -5.641 2.702 14.501 1.00 40.78 98 VAL A N 1
ATOM 765 C CA . VAL A 1 98 ? -4.813 3.817 15.007 1.00 40.78 98 VAL A CA 1
ATOM 766 C C . VAL A 1 98 ? -4.466 4.792 13.864 1.00 40.78 98 VAL A C 1
ATOM 768 O O . VAL A 1 98 ? -3.737 4.444 12.937 1.00 40.78 98 VAL A O 1
ATOM 771 N N . GLY A 1 99 ? -5.011 6.012 13.894 1.00 37.50 99 GLY A N 1
ATOM 772 C CA . GLY A 1 99 ? -4.757 7.039 12.878 1.00 37.50 99 GLY A CA 1
ATOM 773 C C . GLY A 1 99 ? -3.457 7.810 13.134 1.00 37.50 99 GLY A C 1
ATOM 774 O O . GLY A 1 99 ? -3.270 8.360 14.216 1.00 37.50 99 GLY A O 1
ATOM 775 N N . ARG A 1 100 ? -2.574 7.909 12.129 1.00 34.84 100 ARG A N 1
ATOM 776 C CA . ARG A 1 100 ? -1.423 8.832 12.140 1.00 34.84 100 ARG A CA 1
ATOM 777 C C . ARG A 1 100 ? -1.888 10.233 11.721 1.00 34.84 100 ARG A C 1
ATOM 779 O O . ARG A 1 100 ? -2.419 10.404 10.625 1.00 34.84 100 ARG A O 1
ATOM 786 N N . ASN A 1 101 ? -1.659 11.238 12.567 1.00 36.41 101 ASN A N 1
ATOM 787 C CA . ASN A 1 101 ? -1.817 12.651 12.211 1.00 36.41 101 ASN A CA 1
ATOM 788 C C . ASN A 1 101 ? -0.647 13.080 11.291 1.00 36.41 101 ASN A C 1
ATOM 790 O O . ASN A 1 101 ? 0.504 12.832 11.655 1.00 36.41 101 ASN A O 1
ATOM 794 N N . PRO A 1 102 ? -0.887 13.721 10.129 1.00 36.44 102 PRO A N 1
ATOM 795 C CA . PRO A 1 102 ? 0.172 14.115 9.194 1.00 36.44 102 PRO A CA 1
ATOM 796 C C . PRO A 1 102 ? 1.233 15.090 9.735 1.00 36.44 102 PRO A C 1
ATOM 798 O O . PRO A 1 102 ? 2.208 15.333 9.030 1.00 36.44 102 PRO A O 1
ATOM 801 N N . THR A 1 103 ? 1.064 15.675 10.931 1.00 38.78 103 THR A N 1
ATOM 802 C CA . THR A 1 103 ? 1.910 16.791 11.405 1.00 38.78 103 THR A CA 1
ATOM 803 C C . THR A 1 103 ? 2.689 16.579 12.710 1.00 38.78 103 THR A C 1
ATOM 805 O O . THR A 1 103 ? 3.427 17.487 13.084 1.00 38.78 103 THR A O 1
ATOM 808 N N . LYS A 1 104 ? 2.603 15.435 13.413 1.00 34.84 104 LYS A N 1
ATOM 809 C CA . LYS A 1 104 ? 3.392 15.208 14.651 1.00 34.84 104 LYS A CA 1
ATOM 810 C C . LYS A 1 104 ? 3.914 13.766 14.781 1.00 34.84 104 LYS A C 1
ATOM 812 O O . LYS A 1 104 ? 3.172 12.808 14.584 1.00 34.84 104 LYS A O 1
ATOM 817 N N . ASP A 1 105 ? 5.191 13.636 15.148 1.00 34.72 105 ASP A N 1
ATOM 818 C CA . ASP A 1 105 ? 5.986 12.400 15.297 1.00 34.72 105 ASP A CA 1
ATOM 819 C C . ASP A 1 105 ? 5.713 11.600 16.594 1.00 34.72 105 ASP A C 1
ATOM 821 O O . ASP A 1 105 ? 6.621 11.020 17.185 1.00 34.72 105 ASP A O 1
ATOM 825 N N . HIS A 1 106 ? 4.459 11.493 17.041 1.00 32.25 106 HIS A N 1
ATOM 826 C CA . HIS A 1 106 ? 4.126 10.640 18.191 1.00 32.25 106 HIS A CA 1
ATOM 827 C C . HIS A 1 106 ? 2.974 9.674 17.885 1.00 32.25 106 HIS A C 1
ATOM 829 O O . HIS A 1 106 ? 1.908 10.073 17.422 1.00 32.25 106 HIS A O 1
ATOM 835 N N . PHE A 1 107 ? 3.237 8.389 18.144 1.00 32.97 107 PHE A N 1
ATOM 836 C CA . PHE A 1 107 ? 2.359 7.227 17.961 1.00 32.97 107 PHE A CA 1
ATOM 837 C C . PHE A 1 107 ? 2.041 6.594 19.326 1.00 32.97 107 PHE A C 1
ATOM 839 O O . PHE A 1 107 ? 2.920 6.574 20.185 1.00 32.97 107 PHE A O 1
ATOM 846 N N . ASN A 1 108 ? 0.838 6.026 19.492 1.00 27.81 108 ASN A N 1
ATOM 847 C CA . ASN A 1 108 ? 0.519 4.860 20.347 1.00 27.81 108 ASN A CA 1
ATOM 848 C C . ASN A 1 108 ? -0.976 4.480 20.149 1.00 27.81 108 ASN A C 1
ATOM 850 O O . ASN A 1 108 ? -1.788 5.375 19.953 1.00 27.81 108 ASN A O 1
ATOM 854 N N . TYR A 1 109 ? -1.428 3.214 20.120 1.00 31.73 109 TYR A N 1
ATOM 855 C CA . TYR A 1 109 ? -1.070 2.094 21.006 1.00 31.73 109 TYR A CA 1
ATOM 856 C C . TYR A 1 109 ? -1.219 0.696 20.350 1.00 31.73 109 TYR A C 1
ATOM 858 O O . TYR A 1 109 ? -2.131 0.473 19.554 1.00 31.73 109 TYR A O 1
ATOM 866 N N . ASN A 1 110 ? -0.373 -0.261 20.764 1.00 28.92 110 ASN A N 1
ATOM 867 C CA . ASN A 1 110 ? -0.416 -1.696 20.427 1.00 28.92 110 ASN A CA 1
ATOM 868 C C . ASN A 1 110 ? -0.942 -2.508 21.634 1.00 28.92 110 ASN A C 1
ATOM 870 O O . ASN A 1 110 ? -0.403 -2.381 22.729 1.00 28.92 110 ASN A O 1
ATOM 874 N N . VAL A 1 111 ? -1.964 -3.356 21.451 1.00 33.56 111 VAL A N 1
ATOM 875 C CA . VAL A 1 111 ? -2.615 -4.159 22.524 1.00 33.56 111 VAL A CA 1
ATOM 876 C C . VAL A 1 111 ? -2.021 -5.581 22.665 1.00 33.56 111 VAL A C 1
ATOM 878 O O . VAL A 1 111 ? -2.525 -6.403 23.421 1.00 33.56 111 VAL A O 1
ATOM 881 N N . HIS A 1 112 ? -0.893 -5.890 22.018 1.00 31.62 112 HIS A N 1
ATOM 882 C CA . HIS A 1 112 ? -0.210 -7.184 22.180 1.00 31.62 112 HIS A CA 1
ATOM 883 C C . HIS A 1 112 ? 1.238 -7.034 22.652 1.00 31.62 112 HIS A C 1
ATOM 885 O O . HIS A 1 112 ? 2.186 -7.286 21.914 1.00 31.62 112 HIS A O 1
ATOM 891 N N . LEU A 1 113 ? 1.400 -6.668 23.923 1.00 30.84 113 LEU A N 1
ATOM 892 C CA . LEU A 1 113 ? 2.592 -7.007 24.696 1.00 30.84 113 LEU A CA 1
ATOM 893 C C . LEU A 1 113 ? 2.219 -8.164 25.627 1.00 30.84 113 LEU A C 1
ATOM 895 O O . LEU A 1 113 ? 1.590 -7.960 26.662 1.00 30.84 113 LEU A O 1
ATOM 899 N N . SER A 1 114 ? 2.567 -9.390 25.229 1.00 27.33 114 SER A N 1
ATOM 900 C CA . SER A 1 114 ? 2.554 -10.539 26.133 1.00 27.33 114 SER A CA 1
ATOM 901 C C . SER A 1 114 ? 3.678 -10.393 27.159 1.00 27.33 114 SER A C 1
ATOM 903 O O . SER A 1 114 ? 4.815 -10.076 26.809 1.00 27.33 114 SER A O 1
ATOM 905 N N . HIS A 1 115 ? 3.328 -10.638 28.415 1.00 28.62 115 HIS A N 1
ATOM 906 C CA . HIS A 1 115 ? 4.111 -10.416 29.622 1.00 28.62 115 HIS A CA 1
ATOM 907 C C . HIS A 1 115 ? 5.524 -11.023 29.636 1.00 28.62 115 HIS A C 1
ATOM 909 O O . HIS A 1 115 ? 5.730 -12.185 29.292 1.00 28.62 115 HIS A O 1
ATOM 915 N N . LYS A 1 116 ? 6.460 -10.269 30.223 1.00 27.20 116 LYS A N 1
ATOM 916 C CA . LYS A 1 116 ? 7.378 -10.818 31.227 1.00 27.20 116 LYS A CA 1
ATOM 917 C C . LYS A 1 116 ? 7.000 -10.182 32.563 1.00 27.20 116 LYS A C 1
ATOM 919 O O . LYS A 1 116 ? 6.639 -9.008 32.600 1.00 27.20 116 LYS A O 1
ATOM 924 N N . GLU A 1 117 ? 6.957 -11.006 33.600 1.00 32.69 117 GLU A N 1
ATOM 925 C CA . GLU A 1 117 ? 6.397 -10.697 34.914 1.00 32.69 117 GLU A CA 1
ATOM 926 C C . GLU A 1 117 ? 6.903 -9.376 35.499 1.00 32.69 117 GLU A C 1
ATOM 928 O O . GLU A 1 117 ? 8.086 -9.052 35.420 1.00 32.69 117 GLU A O 1
ATOM 933 N N . GLY A 1 118 ? 5.975 -8.650 36.124 1.00 36.53 118 GLY A N 1
ATOM 934 C CA . GLY A 1 118 ? 6.256 -7.433 36.868 1.00 36.53 118 GLY A CA 1
ATOM 935 C C . GLY A 1 118 ? 6.435 -6.226 35.962 1.00 36.53 118 GLY A C 1
ATOM 936 O O . GLY A 1 118 ? 7.525 -5.977 35.464 1.00 36.53 118 GLY A O 1
ATOM 937 N N . THR A 1 119 ? 5.362 -5.451 35.784 1.00 34.19 119 THR A N 1
ATOM 938 C CA . THR A 1 119 ? 5.346 -3.992 35.989 1.00 34.19 119 THR A CA 1
ATOM 939 C C . THR A 1 119 ? 4.190 -3.307 35.233 1.00 34.19 119 THR A C 1
ATOM 941 O O . THR A 1 119 ? 4.380 -2.614 34.237 1.00 34.19 119 THR A O 1
ATOM 944 N N . LEU A 1 120 ? 3.001 -3.297 35.854 1.00 38.41 120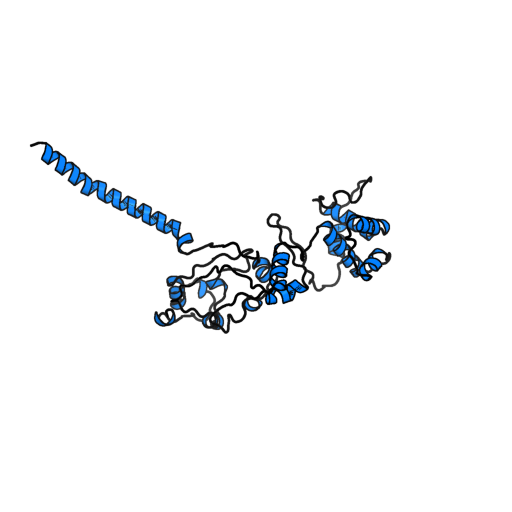 LEU A N 1
ATOM 945 C CA . LEU A 1 120 ? 2.241 -2.036 35.917 1.00 38.41 120 LEU A CA 1
ATOM 946 C C . LEU A 1 120 ? 3.159 -0.915 36.461 1.00 38.41 120 LEU A C 1
ATOM 948 O O . LEU A 1 120 ? 3.053 0.233 36.060 1.00 38.41 120 LEU A O 1
ATOM 952 N N . GLY A 1 121 ? 4.166 -1.284 37.259 1.00 35.88 121 GLY A N 1
ATOM 953 C CA . GLY A 1 121 ? 5.251 -0.442 37.741 1.00 35.88 121 GLY A CA 1
ATOM 954 C C . GLY A 1 121 ? 6.078 0.339 36.710 1.00 35.88 121 GLY A C 1
ATOM 955 O O . GLY A 1 121 ? 6.692 1.283 37.134 1.00 35.88 121 GLY A O 1
ATOM 956 N N . GLN A 1 122 ? 6.119 0.090 35.397 1.00 34.03 122 GLN A N 1
ATOM 957 C CA . GLN A 1 122 ? 6.891 0.953 34.473 1.00 34.03 122 GLN A CA 1
ATOM 958 C C . GLN A 1 122 ? 6.005 2.053 33.884 1.00 34.03 122 GLN A C 1
ATOM 960 O O . GLN A 1 122 ? 6.410 3.215 33.783 1.00 34.03 122 GLN A O 1
ATOM 965 N N . ALA A 1 123 ? 4.749 1.709 33.593 1.00 35.59 123 ALA A N 1
ATOM 966 C CA . ALA A 1 123 ? 3.723 2.678 33.242 1.00 35.59 123 ALA A CA 1
ATOM 967 C C . ALA A 1 123 ? 3.380 3.564 34.441 1.00 35.59 123 ALA A C 1
ATOM 969 O O . ALA A 1 123 ? 3.273 4.759 34.231 1.00 35.59 123 ALA A O 1
ATOM 970 N N . VAL A 1 124 ? 3.310 2.996 35.657 1.00 35.62 124 VAL A N 1
ATOM 971 C CA . VAL A 1 124 ? 3.092 3.658 36.959 1.00 35.62 124 VAL A CA 1
ATOM 972 C C . VAL A 1 124 ? 4.346 4.391 37.464 1.00 35.62 124 VAL A C 1
ATOM 974 O O . VAL A 1 124 ? 4.225 5.517 37.923 1.00 35.62 124 VAL A O 1
ATOM 977 N N . GLN A 1 125 ? 5.574 3.879 37.304 1.00 33.72 125 GLN A N 1
ATOM 978 C CA . GLN A 1 125 ? 6.771 4.601 37.782 1.00 33.72 125 GLN A CA 1
ATOM 979 C C . GLN A 1 125 ? 7.160 5.784 36.889 1.00 33.72 125 GLN A C 1
ATOM 981 O O . GLN A 1 125 ? 7.558 6.826 37.398 1.00 33.72 125 GLN A O 1
ATOM 986 N N . SER A 1 126 ? 6.905 5.710 35.576 1.00 34.56 126 SER A N 1
ATOM 987 C CA . SER A 1 126 ? 6.992 6.896 34.708 1.00 34.56 126 SER A CA 1
ATOM 988 C C . SER A 1 126 ? 5.951 7.970 35.068 1.00 34.56 126 SER A C 1
ATOM 990 O O . SER A 1 126 ? 6.040 9.100 34.591 1.00 34.56 126 SER A O 1
ATOM 992 N N . ILE A 1 127 ? 4.937 7.643 35.890 1.00 35.34 127 ILE A N 1
ATOM 993 C CA . ILE A 1 127 ? 3.981 8.573 36.534 1.00 35.34 127 ILE A CA 1
ATOM 994 C C . ILE A 1 127 ? 4.486 9.099 37.876 1.00 35.34 127 ILE A C 1
ATOM 996 O O . ILE A 1 127 ? 4.195 10.239 38.214 1.00 35.34 127 ILE A O 1
ATOM 1000 N N . LEU A 1 128 ? 5.256 8.305 38.618 1.00 33.19 128 LEU A N 1
ATOM 1001 C CA . LEU A 1 128 ? 5.635 8.592 40.002 1.00 33.19 128 LEU A CA 1
ATOM 1002 C C . LEU A 1 128 ? 6.934 9.409 40.169 1.00 33.19 128 LEU A C 1
ATOM 1004 O O . LEU A 1 128 ? 7.195 9.892 41.270 1.00 33.19 128 LEU A O 1
ATOM 1008 N N . ASP A 1 129 ? 7.730 9.620 39.116 1.00 32.84 129 ASP A N 1
ATOM 1009 C CA . ASP A 1 129 ? 9.094 10.166 39.238 1.00 32.84 129 ASP A CA 1
ATOM 1010 C C . ASP A 1 129 ? 9.247 11.700 39.124 1.00 32.84 129 ASP A C 1
ATOM 1012 O O . ASP A 1 129 ? 10.356 12.192 38.909 1.00 32.84 129 ASP A O 1
ATOM 1016 N N . THR A 1 130 ? 8.214 12.537 39.293 1.00 38.47 130 THR A N 1
ATOM 1017 C CA . THR A 1 130 ? 8.458 14.002 39.306 1.00 38.47 130 THR A CA 1
ATOM 1018 C C . THR A 1 130 ? 7.538 14.778 40.246 1.00 38.47 130 THR A C 1
ATOM 1020 O O . THR A 1 130 ? 6.332 14.877 40.065 1.00 38.47 130 THR A O 1
ATOM 1023 N N . LYS A 1 131 ? 8.140 15.351 41.296 1.00 31.53 131 LYS A N 1
ATOM 1024 C CA . LYS A 1 131 ? 7.475 15.899 42.485 1.00 31.53 131 LYS A CA 1
ATOM 1025 C C . LYS A 1 131 ? 7.680 17.417 42.589 1.00 31.53 131 LYS A C 1
ATOM 1027 O O . LYS A 1 131 ? 8.781 17.836 42.928 1.00 31.53 131 LYS A O 1
ATOM 1032 N N . LYS A 1 132 ? 6.619 18.223 42.425 1.00 33.97 132 LYS A N 1
ATOM 1033 C CA . LYS A 1 132 ? 6.116 19.214 43.417 1.00 33.97 132 LYS A CA 1
ATOM 1034 C C . LYS A 1 132 ? 5.069 20.176 42.824 1.00 33.97 132 LYS A C 1
ATOM 1036 O O . LYS A 1 132 ? 5.411 21.095 42.095 1.00 33.97 132 LYS A O 1
ATOM 1041 N N . LYS A 1 133 ? 3.859 20.027 43.380 1.00 33.78 133 LYS A N 1
ATOM 1042 C CA . LYS A 1 133 ? 2.946 21.049 43.933 1.00 33.78 133 LYS A CA 1
ATOM 1043 C C . LYS A 1 133 ? 2.398 22.105 42.969 1.00 33.78 133 LYS A C 1
ATOM 1045 O O . LYS A 1 133 ? 3.148 22.990 42.612 1.00 33.78 133 LYS A O 1
ATOM 1050 N N . PHE A 1 134 ? 1.074 22.150 42.800 1.00 33.44 134 PHE A N 1
ATOM 1051 C CA . PHE A 1 134 ? 0.293 23.390 42.926 1.00 33.44 134 PHE A CA 1
ATOM 1052 C C . PHE A 1 134 ? -1.142 23.104 43.390 1.00 33.44 134 PHE A C 1
ATOM 1054 O O . PHE A 1 134 ? -1.657 22.004 43.222 1.00 33.44 134 PHE A O 1
ATOM 1061 N N . LYS A 1 135 ? -1.699 24.104 44.079 1.00 32.25 135 LYS A N 1
ATOM 1062 C CA . LYS A 1 135 ? -3.027 24.160 44.691 1.00 32.25 135 LYS A CA 1
ATOM 1063 C C . LYS A 1 135 ? -4.033 24.722 43.674 1.00 32.25 135 LYS A C 1
ATOM 1065 O O . LYS A 1 135 ? -3.679 25.679 42.994 1.00 32.25 135 LYS A O 1
ATOM 1070 N N . ASP A 1 136 ? -5.200 24.079 43.627 1.00 34.72 136 ASP A N 1
ATOM 1071 C CA . ASP A 1 136 ? -6.592 24.511 43.348 1.00 34.72 136 ASP A CA 1
ATOM 1072 C C . ASP A 1 136 ? -6.816 25.998 42.925 1.00 34.72 136 ASP A C 1
ATOM 1074 O O . ASP A 1 136 ? -6.113 26.885 43.399 1.00 34.72 136 ASP A O 1
ATOM 1078 N N . GLU A 1 137 ? -7.752 26.399 42.048 1.00 35.38 137 GLU A N 1
ATOM 1079 C CA . GLU A 1 137 ? -9.206 26.148 42.082 1.00 35.38 137 GLU A CA 1
ATOM 1080 C C . GLU A 1 137 ? -9.905 26.454 40.730 1.00 35.38 137 GLU A C 1
ATOM 1082 O O . GLU A 1 137 ? -9.529 27.373 40.003 1.00 35.38 137 GLU A O 1
ATOM 1087 N N . ASN A 1 138 ? -11.021 25.753 40.483 1.00 39.25 138 ASN A N 1
ATOM 1088 C CA . ASN A 1 138 ? -12.154 26.145 39.619 1.00 39.25 138 ASN A CA 1
ATOM 1089 C C . ASN A 1 138 ? -12.061 25.931 38.098 1.00 39.25 138 ASN A C 1
ATOM 1091 O O . ASN A 1 138 ? -12.363 26.815 37.298 1.00 39.25 138 ASN A O 1
ATOM 1095 N N . ASP A 1 139 ? -11.729 24.700 37.717 1.00 47.94 139 ASP A N 1
ATOM 1096 C CA . ASP A 1 139 ? -12.505 23.815 36.826 1.00 47.94 139 ASP A CA 1
ATOM 1097 C C . ASP A 1 139 ? -11.535 22.736 36.336 1.00 47.94 139 ASP A C 1
ATOM 1099 O O . ASP A 1 139 ? -10.827 22.900 35.345 1.00 47.94 139 ASP A O 1
ATOM 1103 N N . TYR A 1 140 ? -11.452 21.656 37.117 1.00 50.09 140 TYR A N 1
ATOM 1104 C CA . TYR A 1 140 ? -10.424 20.616 37.018 1.00 50.09 140 TYR A CA 1
ATOM 1105 C C . TYR A 1 140 ? -10.330 19.962 35.629 1.00 50.09 140 TYR A C 1
ATOM 1107 O O . TYR A 1 140 ? -9.281 19.448 35.250 1.00 50.09 140 TYR A O 1
ATOM 1115 N N . PHE A 1 141 ? -11.417 20.007 34.853 1.00 51.47 141 PHE A N 1
ATOM 1116 C CA . PHE A 1 141 ? -11.475 19.419 33.518 1.00 51.47 141 PHE A CA 1
ATOM 1117 C C . PHE A 1 141 ? -11.469 20.446 32.383 1.00 51.47 141 PHE A C 1
ATOM 1119 O O . PHE A 1 141 ? -11.331 20.068 31.216 1.00 51.47 141 PHE A O 1
ATOM 1126 N N . LYS A 1 142 ? -11.590 21.746 32.682 1.00 47.56 142 LYS A N 1
ATOM 1127 C CA . LYS A 1 142 ? -11.605 22.783 31.645 1.00 47.56 142 LYS A CA 1
ATOM 1128 C C . LYS A 1 142 ? -10.323 22.690 30.842 1.00 47.56 142 LYS A C 1
ATOM 1130 O O . LYS A 1 142 ? -9.233 22.690 31.405 1.00 47.56 142 LYS A O 1
ATOM 1135 N N . ASN A 1 143 ? -10.456 22.658 29.520 1.00 47.56 143 ASN A N 1
ATOM 1136 C CA . ASN A 1 143 ? -9.320 22.674 28.602 1.00 47.56 143 ASN A CA 1
ATOM 1137 C C . ASN A 1 143 ? -8.431 21.410 28.648 1.00 47.56 143 ASN A C 1
ATOM 1139 O O . ASN A 1 143 ? -7.322 21.448 28.120 1.00 47.56 143 ASN A O 1
ATOM 1143 N N . LEU A 1 144 ? -8.913 20.278 29.192 1.00 53.16 144 LEU A N 1
ATOM 1144 C CA . LEU A 1 144 ? -8.169 19.004 29.207 1.00 53.16 144 LEU A CA 1
ATOM 1145 C C . LEU A 1 144 ? -7.749 18.554 27.792 1.00 53.16 144 LEU A C 1
ATOM 1147 O O . LEU A 1 144 ? -6.626 18.109 27.589 1.00 53.16 144 LEU A O 1
ATOM 1151 N N . HIS A 1 145 ? -8.608 18.793 26.795 1.00 48.91 145 HIS A N 1
ATOM 1152 C CA . HIS A 1 145 ? -8.333 18.570 25.367 1.00 48.91 145 HIS A CA 1
ATOM 1153 C C . HIS A 1 145 ? -7.212 19.444 24.776 1.00 48.91 145 HIS A C 1
ATOM 1155 O O . HIS A 1 145 ? -6.682 19.121 23.716 1.00 48.91 145 HIS A O 1
ATOM 1161 N N . SER A 1 146 ? -6.901 20.584 25.398 1.00 45.75 146 SER A N 1
ATOM 1162 C CA . SER A 1 146 ? -5.893 21.541 24.923 1.00 45.75 146 SER A CA 1
ATOM 1163 C C . SER A 1 146 ? -4.626 21.543 25.778 1.00 45.75 146 SER A C 1
ATOM 1165 O O . SER A 1 146 ? -3.773 22.411 25.602 1.00 45.75 146 SER A O 1
ATOM 1167 N N . LEU A 1 147 ? -4.496 20.602 26.719 1.00 49.69 147 LEU A N 1
ATOM 1168 C CA . LEU A 1 147 ? -3.252 20.404 27.450 1.00 49.69 147 LEU A CA 1
ATOM 1169 C C . LEU A 1 147 ? -2.232 19.722 26.535 1.00 49.69 147 LEU A C 1
ATOM 1171 O O . LEU A 1 147 ? -2.461 18.627 26.033 1.00 49.69 147 LEU A O 1
ATOM 1175 N N . GLU A 1 148 ? -1.089 20.374 26.330 1.00 44.78 148 GLU A N 1
ATOM 1176 C CA . GLU A 1 148 ? 0.034 19.812 25.567 1.00 44.78 148 GLU A CA 1
ATOM 1177 C C . GLU A 1 148 ? 1.067 19.106 26.462 1.00 44.78 148 GLU A C 1
ATOM 1179 O O . GLU A 1 148 ? 1.941 18.411 25.953 1.00 44.78 148 GLU A O 1
ATOM 1184 N N . ASP A 1 149 ? 0.968 19.274 27.788 1.00 46.53 149 ASP A N 1
ATOM 1185 C CA . ASP A 1 149 ? 1.892 18.715 28.781 1.00 46.53 149 ASP A CA 1
ATOM 1186 C C . ASP A 1 149 ? 1.424 17.322 29.257 1.00 46.53 149 ASP A C 1
ATOM 1188 O O . ASP A 1 149 ? 0.424 17.228 29.984 1.00 46.53 149 ASP A O 1
ATOM 1192 N N . PRO A 1 150 ? 2.150 16.239 28.907 1.00 44.31 150 PRO A N 1
ATOM 1193 C CA . PRO A 1 150 ? 1.792 14.868 29.273 1.00 44.31 150 PRO A CA 1
ATOM 1194 C C . PRO A 1 150 ? 1.712 14.622 30.784 1.00 44.31 150 PRO A C 1
ATOM 1196 O O . PRO A 1 150 ? 0.990 13.726 31.221 1.00 44.31 150 PRO A O 1
ATOM 1199 N N . SER A 1 151 ? 2.435 15.407 31.587 1.00 49.06 151 SER A N 1
ATOM 1200 C CA . SER A 1 151 ? 2.494 15.247 33.046 1.00 49.06 151 SER A CA 1
ATOM 1201 C C . SER A 1 151 ? 1.187 15.694 33.700 1.00 49.06 151 SER A C 1
ATOM 1203 O O . SER A 1 151 ? 0.627 14.991 34.534 1.00 49.06 151 SER A O 1
ATOM 1205 N N . LYS A 1 152 ? 0.633 16.821 33.240 1.00 53.69 152 LYS A N 1
ATOM 1206 C CA . LYS A 1 152 ? -0.637 17.361 33.747 1.00 53.69 152 LYS A CA 1
ATOM 1207 C C . LYS A 1 152 ? -1.824 16.483 33.376 1.00 53.69 152 LYS A C 1
ATOM 1209 O O . LYS A 1 152 ? -2.719 16.287 34.188 1.00 53.69 152 LYS A O 1
ATOM 1214 N N . ILE A 1 153 ? -1.819 15.935 32.160 1.00 53.78 153 ILE A N 1
ATOM 1215 C CA . ILE A 1 153 ? -2.857 15.005 31.692 1.00 53.78 153 ILE A CA 1
ATOM 1216 C C . ILE A 1 153 ? -2.915 13.790 32.616 1.00 53.78 153 ILE A C 1
ATOM 1218 O O . ILE A 1 153 ? -3.979 13.372 33.054 1.00 53.78 153 ILE A O 1
ATOM 1222 N N . LYS A 1 154 ? -1.750 13.244 32.940 1.00 51.38 154 LYS A N 1
ATOM 1223 C CA . LYS A 1 154 ? -1.588 12.075 33.791 1.00 51.38 154 LYS A CA 1
ATOM 1224 C C . LYS A 1 154 ? -2.081 12.289 35.227 1.00 51.38 154 LYS A C 1
ATOM 1226 O O . LYS A 1 154 ? -2.784 11.422 35.740 1.00 51.38 154 LYS A O 1
ATOM 1231 N N . ASP A 1 155 ? -1.743 13.413 35.852 1.00 54.06 155 ASP A N 1
ATOM 1232 C CA . ASP A 1 155 ? -2.216 13.736 37.206 1.00 54.06 155 ASP A CA 1
ATOM 1233 C C . ASP A 1 155 ? -3.748 13.832 37.236 1.00 54.06 155 ASP A C 1
ATOM 1235 O O . ASP A 1 155 ? -4.400 13.249 38.101 1.00 54.06 155 ASP A O 1
ATOM 1239 N N . ILE A 1 156 ? -4.321 14.452 36.201 1.00 58.75 156 ILE A N 1
ATOM 1240 C CA . ILE A 1 156 ? -5.769 14.584 36.028 1.00 58.75 156 ILE A CA 1
ATOM 1241 C C . ILE A 1 156 ? -6.450 13.228 35.853 1.00 58.75 156 ILE A C 1
ATOM 1243 O O . ILE A 1 156 ? -7.468 12.963 36.490 1.00 58.75 156 ILE A O 1
ATOM 1247 N N . LEU A 1 157 ? -5.883 12.335 35.039 1.00 58.25 157 LEU A N 1
ATOM 1248 C CA . LEU A 1 157 ? -6.419 10.985 34.859 1.00 58.25 157 LEU A CA 1
ATOM 1249 C C . LEU A 1 157 ? -6.379 10.179 36.163 1.00 58.25 157 LEU A C 1
ATOM 1251 O O . LEU A 1 157 ? -7.363 9.522 36.491 1.00 58.25 157 LEU A O 1
ATOM 1255 N N . ASN A 1 158 ? -5.291 10.260 36.930 1.00 56.88 158 ASN A N 1
ATOM 1256 C CA . ASN A 1 158 ? -5.168 9.554 38.206 1.00 56.88 158 ASN A CA 1
ATOM 1257 C C . ASN A 1 158 ? -6.163 10.056 39.254 1.00 56.88 158 ASN A C 1
ATOM 1259 O O . ASN A 1 158 ? -6.781 9.250 39.948 1.00 56.88 158 ASN A O 1
ATOM 1263 N N . ASP A 1 159 ? -6.361 11.368 39.358 1.00 62.03 159 ASP A N 1
ATOM 1264 C CA . ASP A 1 159 ? -7.339 11.942 40.284 1.00 62.03 159 ASP A CA 1
ATOM 1265 C C . ASP A 1 159 ? -8.774 11.601 39.887 1.00 62.03 159 ASP A C 1
ATOM 1267 O O . ASP A 1 159 ? -9.638 11.440 40.752 1.00 62.03 159 ASP A O 1
ATOM 1271 N N . ILE A 1 160 ? -9.048 11.451 38.589 1.00 61.97 160 ILE A N 1
ATOM 1272 C CA . ILE A 1 160 ? -10.329 10.920 38.132 1.00 61.97 160 ILE A CA 1
ATOM 1273 C C . ILE A 1 160 ? -10.455 9.459 38.554 1.00 61.97 160 ILE A C 1
ATOM 1275 O O . ILE A 1 160 ? -11.415 9.110 39.228 1.00 61.97 160 ILE A O 1
ATOM 1279 N N . ILE A 1 161 ? -9.484 8.605 38.229 1.00 61.78 161 ILE A N 1
ATOM 1280 C CA . ILE A 1 161 ? -9.540 7.164 38.519 1.00 61.78 161 ILE A CA 1
ATOM 1281 C C . ILE A 1 161 ? -9.698 6.903 40.017 1.00 61.78 161 ILE A C 1
ATOM 1283 O O . ILE A 1 161 ? -10.532 6.086 40.411 1.00 61.78 161 ILE A O 1
ATOM 1287 N N . ASN A 1 162 ? -8.975 7.624 40.868 1.00 60.97 162 ASN A N 1
ATOM 1288 C CA . ASN A 1 162 ? -8.959 7.369 42.306 1.00 60.97 162 ASN A CA 1
ATOM 1289 C C . ASN A 1 162 ? -10.172 7.957 43.045 1.00 60.97 162 ASN A C 1
ATOM 1291 O O . ASN A 1 162 ? -10.570 7.430 44.083 1.00 60.97 162 ASN A O 1
ATOM 1295 N N . VAL A 1 163 ? -10.824 8.994 42.507 1.00 67.88 163 VAL A N 1
ATOM 1296 C CA . VAL A 1 163 ? -11.932 9.686 43.185 1.00 67.88 163 VAL A CA 1
ATOM 1297 C C . VAL A 1 163 ? -13.255 9.441 42.462 1.00 67.88 163 VAL A C 1
ATOM 1299 O O . VAL A 1 163 ? -13.477 9.915 41.351 1.00 67.88 163 VAL A O 1
ATOM 1302 N N . LYS A 1 164 ? -14.190 8.749 43.127 1.00 68.69 164 LYS A N 1
ATOM 1303 C CA . LYS A 1 164 ? -15.501 8.389 42.551 1.00 68.69 164 LYS A CA 1
ATOM 1304 C C . LYS A 1 164 ? -16.256 9.581 41.965 1.00 68.69 164 LYS A C 1
ATOM 1306 O O . LYS A 1 164 ? -16.649 9.541 40.802 1.00 68.69 164 LYS A O 1
ATOM 1311 N N . ASN A 1 165 ? -16.363 10.661 42.732 1.00 66.31 165 ASN A N 1
ATOM 1312 C CA . ASN A 1 165 ? -17.056 11.874 42.299 1.00 66.31 165 ASN A CA 1
ATOM 1313 C C . ASN A 1 165 ? -16.414 12.499 41.045 1.00 66.31 165 ASN A C 1
ATOM 1315 O O . ASN A 1 165 ? -17.116 13.079 40.218 1.00 66.31 165 ASN A O 1
ATOM 1319 N N . ASN A 1 166 ? -15.094 12.363 40.870 1.00 64.62 166 ASN A N 1
ATOM 1320 C CA . ASN A 1 166 ? -14.393 12.879 39.695 1.00 64.62 166 ASN A CA 1
ATOM 1321 C C . ASN A 1 166 ? -14.669 12.025 38.452 1.00 64.62 166 ASN A C 1
ATOM 1323 O O . ASN A 1 166 ? -14.830 12.593 37.375 1.00 64.62 166 ASN A O 1
ATOM 1327 N N . ARG A 1 167 ? -14.793 10.693 38.585 1.00 69.25 167 ARG A N 1
ATOM 1328 C CA . ARG A 1 167 ? -15.231 9.808 37.481 1.00 69.25 167 ARG A CA 1
ATOM 1329 C C . ARG A 1 167 ? -16.629 10.158 37.011 1.00 69.25 167 ARG A C 1
ATOM 1331 O O . ARG A 1 167 ? -16.852 10.320 35.817 1.00 69.25 167 ARG A O 1
ATOM 1338 N N . GLU A 1 168 ? -17.555 10.315 37.949 1.00 68.38 168 GLU A N 1
ATOM 1339 C CA . GLU A 1 168 ? -18.948 10.651 37.646 1.00 68.38 168 GLU A CA 1
ATOM 1340 C C . GLU A 1 168 ? -19.049 12.013 36.945 1.00 68.38 168 GLU A C 1
ATOM 1342 O O . GLU A 1 168 ? -19.711 12.132 35.915 1.00 68.38 168 GLU A O 1
ATOM 1347 N N . LYS A 1 169 ? -18.308 13.017 37.434 1.00 68.94 169 LYS A N 1
ATOM 1348 C CA . LYS A 1 169 ? -18.248 14.351 36.819 1.00 68.94 169 LYS A CA 1
ATOM 1349 C C . LYS A 1 169 ? -17.556 14.351 35.451 1.00 68.94 169 LYS A C 1
ATOM 1351 O O . LYS A 1 169 ? -17.958 15.092 34.553 1.00 68.94 169 LYS A O 1
ATOM 1356 N N . PHE A 1 170 ? -16.525 13.530 35.269 1.00 67.94 170 PHE A N 1
ATOM 1357 C CA . PHE A 1 170 ? -15.876 13.339 33.975 1.00 67.94 170 PHE A CA 1
ATOM 1358 C C . PHE A 1 170 ? -16.860 12.756 32.954 1.00 67.94 170 PHE A C 1
ATOM 1360 O O . PHE A 1 170 ? -17.022 13.312 31.870 1.00 67.94 170 PHE A O 1
ATOM 1367 N N . VAL A 1 171 ? -17.576 11.692 33.327 1.00 66.12 171 VAL A N 1
ATOM 1368 C CA . VAL A 1 171 ? -18.569 11.027 32.471 1.00 66.12 171 VAL A CA 1
ATOM 1369 C C . VAL A 1 171 ? -19.723 11.968 32.139 1.00 66.12 171 VAL A C 1
ATOM 1371 O O . VAL A 1 171 ? -20.124 12.035 30.986 1.00 66.12 171 VAL A O 1
ATOM 1374 N N . SER A 1 172 ? -20.212 12.765 33.093 1.00 66.62 172 SER A N 1
ATOM 1375 C CA . SER A 1 172 ? -21.279 13.735 32.813 1.00 66.62 172 SER A CA 1
ATOM 1376 C C . SER A 1 172 ? -20.852 14.869 31.872 1.00 66.62 172 SER A C 1
ATOM 1378 O O . SER A 1 172 ? -21.707 15.519 31.279 1.00 66.62 172 SER A O 1
ATOM 1380 N N . THR A 1 173 ? -19.548 15.153 31.782 1.00 63.69 173 THR A N 1
ATOM 1381 C CA . THR A 1 173 ? -19.005 16.278 30.998 1.00 63.69 173 THR A CA 1
ATOM 1382 C C . THR A 1 173 ? -18.522 15.841 29.614 1.00 63.69 173 THR A C 1
ATOM 1384 O O . THR A 1 173 ? -18.746 16.554 28.638 1.00 63.69 173 THR A O 1
ATOM 1387 N N . TYR A 1 174 ? -17.861 14.684 29.529 1.00 59.19 174 TYR A N 1
ATOM 1388 C CA . TYR A 1 174 ? -17.211 14.184 28.311 1.00 59.19 174 TYR A CA 1
ATOM 1389 C C . TYR A 1 174 ? -17.774 12.866 27.802 1.00 59.19 174 TYR A C 1
ATOM 1391 O O . TYR A 1 174 ? -17.582 12.570 26.630 1.00 59.19 174 TYR A O 1
ATOM 1399 N N . GLY A 1 175 ? -18.446 12.088 28.652 1.00 59.03 175 GLY A N 1
ATOM 1400 C CA . GLY A 1 175 ? -19.015 10.810 28.252 1.00 59.03 175 GLY A CA 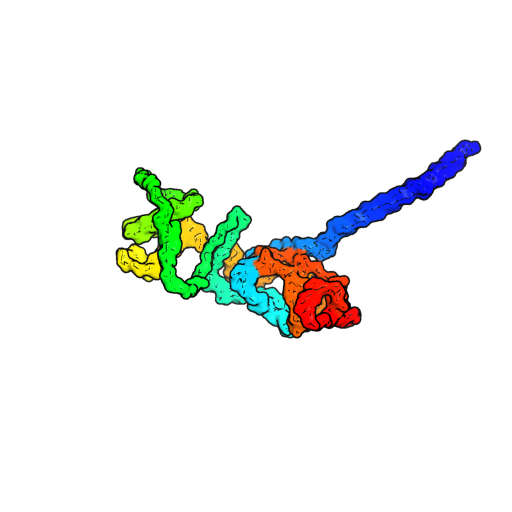1
ATOM 1401 C C . GLY A 1 175 ? -20.201 11.014 27.319 1.00 59.03 175 GLY A C 1
ATOM 1402 O O . GLY A 1 175 ? -21.144 11.742 27.638 1.00 59.03 175 GLY A O 1
ATOM 1403 N N . SER A 1 176 ? -20.182 10.357 26.161 1.00 55.62 176 SER A N 1
ATOM 1404 C CA . SER A 1 176 ? -21.385 10.271 25.332 1.00 55.62 176 SER A CA 1
ATOM 1405 C C . SER A 1 176 ? -22.525 9.571 26.102 1.00 55.62 176 SER A C 1
ATOM 1407 O O . SER A 1 176 ? -22.320 8.559 26.766 1.00 55.62 176 SER A O 1
ATOM 1409 N N . PHE A 1 177 ? -23.762 10.073 26.025 1.00 48.00 177 PHE A N 1
ATOM 1410 C CA . PHE A 1 177 ? -24.931 9.430 26.661 1.00 48.00 177 PHE A CA 1
ATOM 1411 C C . PHE A 1 177 ? -25.316 8.073 26.016 1.00 48.00 177 PHE A C 1
ATOM 1413 O O . PHE A 1 177 ? -26.295 7.452 26.422 1.00 48.00 177 PHE A O 1
ATOM 1420 N N . GLU A 1 178 ? -24.550 7.595 25.028 1.00 44.88 178 GLU A N 1
ATOM 1421 C CA . GLU A 1 178 ? -24.792 6.362 24.265 1.00 44.88 178 GLU A CA 1
ATOM 1422 C C . GLU A 1 178 ? -23.978 5.146 24.753 1.00 44.88 178 GLU A C 1
ATOM 1424 O O . GLU A 1 178 ? -23.950 4.114 24.082 1.00 44.88 178 GLU A O 1
ATOM 1429 N N . PHE A 1 179 ? -23.343 5.196 25.929 1.00 46.06 179 PHE A N 1
ATOM 1430 C CA . PHE A 1 179 ? -22.691 4.005 26.493 1.00 46.06 179 PHE A CA 1
ATOM 1431 C C . PHE A 1 179 ? -23.726 3.024 27.073 1.00 46.06 179 PHE A C 1
ATOM 1433 O O . PHE A 1 179 ? -24.120 3.119 28.231 1.00 46.06 179 PHE A O 1
ATOM 1440 N N . GLN A 1 180 ? -24.161 2.057 26.257 1.00 47.47 180 GLN A N 1
ATOM 1441 C CA . GLN A 1 180 ? -25.073 0.964 26.637 1.00 47.47 180 GLN A CA 1
ATOM 1442 C C . GLN A 1 180 ? -24.354 -0.329 27.078 1.00 47.47 180 GLN A C 1
ATOM 1444 O O . GLN A 1 180 ? -24.888 -1.425 26.913 1.00 47.47 180 GLN A O 1
ATOM 1449 N N . GLU A 1 181 ? -23.158 -0.243 27.664 1.00 56.22 181 GLU A N 1
ATOM 1450 C CA . GLU A 1 181 ? -22.535 -1.400 28.319 1.00 56.22 181 GLU A CA 1
ATOM 1451 C C . GLU A 1 181 ? -22.686 -1.287 29.836 1.00 56.22 181 GLU A C 1
ATOM 1453 O O . GLU A 1 181 ? -22.000 -0.505 30.493 1.00 56.22 181 GLU A O 1
ATOM 1458 N N . LYS A 1 182 ? -23.574 -2.116 30.399 1.00 56.59 182 LYS A N 1
ATOM 1459 C CA . LYS A 1 182 ? -23.783 -2.267 31.850 1.00 56.59 182 LYS A CA 1
ATOM 1460 C C . LYS A 1 182 ? -22.461 -2.466 32.612 1.00 56.59 182 LYS A C 1
ATOM 1462 O O . LYS A 1 182 ? -22.294 -1.932 33.701 1.00 56.59 182 LYS A O 1
ATOM 1467 N N . GLU A 1 183 ? -21.504 -3.158 31.993 1.00 59.72 183 GLU A N 1
ATOM 1468 C CA . GLU A 1 183 ? -20.158 -3.398 32.523 1.00 59.72 183 GLU A CA 1
ATOM 1469 C C . GLU A 1 183 ? -19.391 -2.097 32.812 1.00 59.72 183 GLU A C 1
ATOM 1471 O O . GLU A 1 183 ? -18.750 -1.979 33.855 1.00 59.72 183 GLU A O 1
ATOM 1476 N N . LEU A 1 184 ? -19.484 -1.091 31.936 1.00 62.09 184 LEU A N 1
ATOM 1477 C CA . LEU A 1 184 ? -18.776 0.177 32.111 1.00 62.09 184 LEU A CA 1
ATOM 1478 C C . LEU A 1 184 ? -19.419 1.041 33.202 1.00 62.09 184 LEU A C 1
ATOM 1480 O O . LEU A 1 184 ? -18.715 1.671 33.991 1.00 62.09 184 LEU A O 1
ATOM 1484 N N . THR A 1 185 ? -20.750 1.030 33.291 1.00 65.75 185 THR A N 1
ATOM 1485 C CA . THR A 1 185 ? -21.482 1.698 34.376 1.00 65.75 185 THR A CA 1
ATOM 1486 C C . THR A 1 185 ? -21.127 1.094 35.739 1.00 65.75 185 THR A C 1
ATOM 1488 O O . THR A 1 185 ? -20.864 1.834 36.690 1.00 65.75 185 THR A O 1
ATOM 1491 N N . ASP A 1 186 ? -21.035 -0.236 35.817 1.00 69.44 186 ASP A N 1
ATOM 1492 C CA . ASP A 1 186 ? -20.636 -0.955 37.029 1.00 69.44 186 ASP A CA 1
ATOM 1493 C C . ASP A 1 186 ? -19.167 -0.657 37.402 1.00 69.44 186 ASP A C 1
ATOM 1495 O O . ASP A 1 186 ? -18.861 -0.393 38.568 1.00 69.44 186 ASP A O 1
ATOM 1499 N N . LEU A 1 187 ? -18.265 -0.593 36.412 1.00 68.56 187 LEU A N 1
ATOM 1500 C CA . LEU A 1 187 ? -16.853 -0.214 36.577 1.00 68.56 187 LEU A CA 1
ATOM 1501 C C . LEU A 1 187 ? -16.677 1.199 37.148 1.00 68.56 187 LEU A C 1
ATOM 1503 O O . LEU A 1 187 ? -15.871 1.404 38.055 1.00 68.56 187 LEU A O 1
ATOM 1507 N N . ILE A 1 188 ? -17.436 2.178 36.649 1.00 68.06 188 ILE A N 1
ATOM 1508 C CA . ILE A 1 188 ? -17.375 3.572 37.121 1.00 68.06 188 ILE A CA 1
ATOM 1509 C C . ILE A 1 188 ? -17.804 3.667 38.596 1.00 68.06 188 ILE A C 1
ATOM 1511 O O . ILE A 1 188 ? -17.172 4.380 39.391 1.00 68.06 188 ILE A O 1
ATOM 1515 N N . ALA A 1 189 ? -18.851 2.923 38.970 1.00 68.94 189 ALA A N 1
ATOM 1516 C CA . ALA A 1 189 ? -19.461 2.951 40.297 1.00 68.94 189 ALA A CA 1
ATOM 1517 C C . ALA A 1 189 ? -18.661 2.192 41.375 1.00 68.94 189 ALA A C 1
ATOM 1519 O O . ALA A 1 189 ? -18.809 2.494 42.568 1.00 68.94 189 ALA A O 1
ATOM 1520 N N . LYS A 1 190 ? -17.813 1.235 40.972 1.00 73.75 190 LYS A N 1
ATOM 1521 C CA . LYS A 1 190 ? -17.001 0.388 41.858 1.00 73.75 190 LYS A CA 1
ATOM 1522 C C . LYS A 1 190 ? -15.831 1.169 42.464 1.00 73.75 190 LYS A C 1
ATOM 1524 O O . LYS A 1 190 ? -15.095 1.843 41.746 1.00 73.75 190 LYS A O 1
ATOM 1529 N N . ASN A 1 191 ? -15.639 1.075 43.782 1.00 64.12 191 ASN A N 1
ATOM 1530 C CA . ASN A 1 191 ? -14.505 1.703 44.482 1.00 64.12 191 ASN A CA 1
ATOM 1531 C C . ASN A 1 191 ? -13.269 0.799 44.582 1.00 64.12 191 ASN A C 1
ATOM 1533 O O . ASN A 1 191 ? -12.163 1.321 44.618 1.00 64.12 191 ASN A O 1
ATOM 1537 N N . ASP A 1 192 ? -13.462 -0.519 44.611 1.00 67.31 192 ASP A N 1
ATOM 1538 C CA . ASP A 1 192 ? -12.397 -1.521 44.699 1.00 67.31 192 ASP A CA 1
ATOM 1539 C C . ASP A 1 192 ? -12.259 -2.217 43.339 1.00 67.31 192 ASP A C 1
ATOM 1541 O O . ASP A 1 192 ? -13.086 -3.058 42.981 1.00 67.31 192 ASP A O 1
ATOM 1545 N N . ARG A 1 193 ? -11.306 -1.767 42.519 1.00 68.88 193 ARG A N 1
ATOM 1546 C CA . ARG A 1 193 ? -11.119 -2.222 41.134 1.00 68.88 193 ARG A CA 1
ATOM 1547 C C . ARG A 1 193 ? -9.810 -2.981 40.993 1.00 68.88 193 ARG A C 1
ATOM 1549 O O . ARG A 1 193 ? -8.826 -2.679 41.656 1.00 68.88 193 ARG A O 1
ATOM 1556 N N . THR A 1 194 ? -9.812 -3.971 40.113 1.00 66.62 194 THR A N 1
ATOM 1557 C CA . THR A 1 194 ? -8.600 -4.692 39.716 1.00 66.62 194 THR A CA 1
ATOM 1558 C C . THR A 1 194 ? -7.808 -3.895 38.679 1.00 66.62 194 THR A C 1
ATOM 1560 O O . THR A 1 194 ? -8.368 -3.065 37.961 1.00 66.62 194 THR A O 1
ATOM 1563 N N . ASP A 1 195 ? -6.525 -4.214 38.517 1.00 51.50 195 ASP A N 1
ATOM 1564 C CA . ASP A 1 195 ? -5.652 -3.590 37.514 1.00 51.50 195 ASP A CA 1
ATOM 1565 C C . ASP A 1 195 ? -6.235 -3.628 36.087 1.00 51.50 195 ASP A C 1
ATOM 1567 O O . ASP A 1 195 ? -6.036 -2.701 35.302 1.00 51.50 195 ASP A O 1
ATOM 1571 N N . GLU A 1 196 ? -6.965 -4.686 35.724 1.00 49.69 196 GLU A N 1
ATOM 1572 C CA . GLU A 1 196 ? -7.619 -4.799 34.412 1.00 49.69 196 GLU A CA 1
ATOM 1573 C C . GLU A 1 196 ? -8.845 -3.884 34.279 1.00 49.69 196 GLU A C 1
ATOM 1575 O O . GLU A 1 196 ? -9.118 -3.345 33.205 1.00 49.69 196 GLU A O 1
ATOM 1580 N N . GLU A 1 197 ? -9.571 -3.668 35.373 1.00 61.03 197 GLU A N 1
ATOM 1581 C CA . GLU A 1 197 ? -10.727 -2.772 35.436 1.00 61.03 197 GLU A CA 1
ATOM 1582 C C . GLU A 1 197 ? -10.293 -1.298 35.348 1.00 61.03 197 GLU A C 1
ATOM 1584 O O . GLU A 1 197 ? -10.897 -0.516 34.609 1.00 61.03 197 GLU A O 1
ATOM 1589 N N . ASP A 1 198 ? -9.191 -0.930 36.008 1.00 56.78 198 ASP A N 1
ATOM 1590 C CA . ASP A 1 198 ? -8.602 0.408 35.892 1.00 56.78 198 ASP A CA 1
ATOM 1591 C C . ASP A 1 198 ? -8.048 0.673 34.483 1.00 56.78 198 ASP A C 1
ATOM 1593 O O . ASP A 1 198 ? -8.254 1.757 33.933 1.00 56.78 198 ASP A O 1
ATOM 1597 N N . LYS A 1 199 ? -7.429 -0.324 33.830 1.00 53.50 199 LYS A N 1
ATOM 1598 C CA . LYS A 1 199 ? -6.995 -0.210 32.422 1.00 53.50 199 LYS A CA 1
ATOM 1599 C C . LYS A 1 199 ? -8.161 0.072 31.476 1.00 53.50 199 LYS A C 1
ATOM 1601 O O . LYS A 1 199 ? -8.024 0.895 30.567 1.00 53.50 199 LYS A O 1
ATOM 1606 N N . LYS A 1 200 ? -9.302 -0.597 31.674 1.00 58.91 200 LYS A N 1
ATOM 1607 C CA . LYS A 1 200 ? -10.520 -0.362 30.882 1.00 58.91 200 LYS A CA 1
ATOM 1608 C C . LYS A 1 200 ? -11.019 1.073 31.052 1.00 58.91 200 LYS A C 1
ATOM 1610 O O . LYS A 1 200 ? -11.321 1.730 30.057 1.00 58.91 200 LYS A O 1
ATOM 1615 N N . LEU A 1 201 ? -11.036 1.577 32.286 1.00 63.25 201 LEU A N 1
ATOM 1616 C CA . LEU A 1 201 ? -11.475 2.936 32.595 1.00 63.25 201 LEU A CA 1
ATOM 1617 C C . LEU A 1 201 ? -10.535 4.004 32.008 1.00 63.25 201 LEU A C 1
ATOM 1619 O O . LEU A 1 201 ? -11.006 4.927 31.349 1.00 63.25 201 LEU A O 1
ATOM 1623 N N . VAL A 1 202 ? -9.215 3.858 32.178 1.00 58.34 202 VAL A N 1
ATOM 1624 C CA . VAL A 1 202 ? -8.211 4.772 31.593 1.00 58.34 202 VAL A CA 1
ATOM 1625 C C . VAL A 1 202 ? -8.389 4.855 30.082 1.00 58.34 202 VAL A C 1
ATOM 1627 O O . VAL A 1 202 ? -8.378 5.939 29.502 1.00 58.34 202 VAL A O 1
ATOM 1630 N N . ARG A 1 203 ? -8.572 3.702 29.434 1.00 53.81 203 ARG A N 1
ATOM 1631 C CA . ARG A 1 203 ? -8.761 3.626 27.988 1.00 53.81 203 ARG A CA 1
ATOM 1632 C C . ARG A 1 203 ? -10.024 4.354 27.543 1.00 53.81 203 ARG A C 1
ATOM 1634 O O . ARG A 1 203 ? -9.949 5.159 26.624 1.00 53.81 203 ARG A O 1
ATOM 1641 N N . PHE A 1 204 ? -11.144 4.110 28.219 1.00 63.75 204 PHE A N 1
ATOM 1642 C CA . PHE A 1 204 ? -12.393 4.827 27.977 1.00 63.75 204 PHE A CA 1
ATOM 1643 C C . PHE A 1 204 ? -12.195 6.345 28.070 1.00 63.75 204 PHE A C 1
ATOM 1645 O O . PHE A 1 204 ? -12.561 7.082 27.160 1.00 63.75 204 PHE A O 1
ATOM 1652 N N . MET A 1 205 ? -11.542 6.815 29.133 1.00 62.38 205 MET A N 1
ATOM 1653 C CA . MET A 1 205 ? -11.317 8.243 29.335 1.00 62.38 205 MET A CA 1
ATOM 1654 C C . MET A 1 205 ? -10.424 8.858 28.253 1.00 62.38 205 MET A C 1
ATOM 1656 O O . MET A 1 205 ? -10.674 9.978 27.819 1.00 62.38 205 MET A O 1
ATOM 1660 N N . MET A 1 206 ? -9.396 8.137 27.800 1.00 55.09 206 MET A N 1
ATOM 1661 C CA . MET A 1 206 ? -8.518 8.589 26.717 1.00 55.09 206 MET A CA 1
ATOM 1662 C C . MET A 1 206 ? -9.238 8.627 25.365 1.00 55.09 206 MET A C 1
ATOM 1664 O O . MET A 1 206 ? -9.031 9.564 24.593 1.00 55.09 206 MET A O 1
ATOM 1668 N N . ASP A 1 207 ? -10.105 7.652 25.095 1.00 51.84 207 ASP A N 1
ATOM 1669 C CA . ASP A 1 207 ? -10.914 7.609 23.877 1.00 51.84 207 ASP A CA 1
ATOM 1670 C C . ASP A 1 207 ? -11.885 8.811 23.829 1.00 51.84 207 ASP A C 1
ATOM 1672 O O . ASP A 1 207 ? -11.924 9.512 22.813 1.00 51.84 207 ASP A O 1
ATOM 1676 N N . GLU A 1 208 ? -12.563 9.133 24.942 1.00 57.91 208 GLU A N 1
ATOM 1677 C CA . GLU A 1 208 ? -13.474 10.289 25.049 1.00 57.91 208 GLU A CA 1
ATOM 1678 C C . GLU A 1 208 ? -12.724 11.639 25.016 1.00 57.91 208 GLU A C 1
ATOM 1680 O O . GLU A 1 208 ? -13.124 12.571 24.310 1.00 57.91 208 GLU A O 1
ATOM 1685 N N . LEU A 1 209 ? -11.592 11.757 25.727 1.00 54.56 209 LEU A N 1
ATOM 1686 C CA . LEU A 1 209 ? -10.814 13.002 25.807 1.00 54.56 209 LEU A CA 1
ATOM 1687 C C . LEU A 1 209 ? -10.033 13.342 24.559 1.00 54.56 209 LEU A C 1
ATOM 1689 O O . LEU A 1 209 ? -9.710 14.497 24.333 1.00 54.56 209 LEU A O 1
ATOM 1693 N N . TYR A 1 210 ? -9.651 12.381 23.747 1.00 50.44 210 TYR A N 1
ATOM 1694 C CA . TYR A 1 210 ? -8.860 12.706 22.565 1.00 50.44 210 TYR A CA 1
ATOM 1695 C C . TYR A 1 210 ? -9.627 12.428 21.289 1.00 50.44 210 TYR A C 1
ATOM 1697 O O . TYR A 1 210 ? -9.083 12.635 20.203 1.00 50.44 210 TYR A O 1
ATOM 1705 N N . LYS A 1 211 ? -10.895 11.997 21.415 1.00 45.22 211 LYS A N 1
ATOM 1706 C CA . LYS A 1 211 ? -11.690 11.477 20.306 1.00 45.22 211 LYS A CA 1
ATOM 1707 C C . LYS A 1 211 ? -10.813 10.536 19.481 1.00 45.22 211 LYS A C 1
ATOM 1709 O O . LYS A 1 211 ? -10.749 10.687 18.258 1.00 45.22 211 LYS A O 1
ATOM 1714 N N . ILE A 1 212 ? -10.051 9.655 20.160 1.00 42.81 212 ILE A N 1
ATOM 1715 C CA . ILE A 1 212 ? -9.122 8.696 19.530 1.00 42.81 212 ILE A CA 1
ATOM 1716 C C . ILE A 1 212 ? -9.987 7.630 18.900 1.00 42.81 212 ILE A C 1
ATOM 1718 O O . ILE A 1 212 ? -10.183 6.515 19.372 1.00 42.81 212 ILE A O 1
ATOM 1722 N N . ASP A 1 213 ? -10.584 8.044 17.805 1.00 40.62 213 ASP A N 1
ATOM 1723 C CA . ASP A 1 213 ? -11.622 7.302 17.179 1.00 40.62 213 ASP A CA 1
ATOM 1724 C C . ASP A 1 213 ? -11.076 6.804 15.867 1.00 40.62 213 ASP A C 1
ATOM 1726 O O . ASP A 1 213 ? -11.155 7.342 14.770 1.00 40.62 213 ASP A O 1
ATOM 1730 N N . SER A 1 214 ? -10.391 5.727 16.106 1.00 43.94 214 SER A N 1
ATOM 1731 C CA . SER A 1 214 ? -9.862 4.780 15.183 1.00 43.94 214 SER A CA 1
ATOM 1732 C C . SER A 1 214 ? -10.929 4.182 14.235 1.00 43.94 214 SER A C 1
ATOM 1734 O O . SER A 1 214 ? -10.617 3.808 13.103 1.00 43.94 214 SER A O 1
ATOM 1736 N N . TYR A 1 215 ? -12.209 4.201 14.633 1.00 36.94 215 TYR A N 1
ATOM 1737 C CA . TYR A 1 215 ? -13.371 3.911 13.788 1.00 36.94 215 TYR A CA 1
ATOM 1738 C C . TYR A 1 215 ? -13.868 5.171 13.048 1.00 36.94 215 TYR A C 1
ATOM 1740 O O . TYR A 1 215 ? -14.337 5.088 11.911 1.00 36.94 215 TYR A O 1
ATOM 1748 N N . ASN A 1 216 ? -13.679 6.361 13.631 1.00 40.72 216 ASN A N 1
ATOM 1749 C CA . ASN A 1 216 ? -13.983 7.653 13.012 1.00 40.72 216 ASN A CA 1
ATOM 1750 C C . ASN A 1 216 ? -12.832 8.305 12.226 1.00 40.72 216 ASN A C 1
ATOM 1752 O O . ASN A 1 216 ? -13.016 9.428 11.732 1.00 40.72 216 ASN A O 1
ATOM 1756 N N . SER A 1 217 ? -11.687 7.641 12.037 1.00 54.12 217 SER A N 1
ATOM 1757 C CA . SER A 1 217 ? -10.679 8.152 11.109 1.00 54.12 217 SER A CA 1
ATOM 1758 C C . SER A 1 217 ? -11.336 8.328 9.737 1.00 54.12 217 SER A C 1
ATOM 1760 O O . SER A 1 217 ? -12.126 7.492 9.284 1.00 54.12 217 SER A O 1
ATOM 1762 N N . SER A 1 218 ? -11.071 9.460 9.083 1.00 60.97 218 SER A N 1
ATOM 1763 C CA . SER A 1 218 ? -11.736 9.817 7.825 1.00 60.97 218 SER A CA 1
ATOM 1764 C C . SER A 1 218 ? -11.587 8.727 6.758 1.00 60.97 218 SER A C 1
ATOM 1766 O O . SER A 1 218 ? -12.477 8.554 5.930 1.00 60.97 218 SER A O 1
ATOM 1768 N N . GLU A 1 219 ? -10.493 7.966 6.794 1.00 75.44 219 GLU A N 1
ATOM 1769 C CA . GLU A 1 219 ? -10.211 6.877 5.861 1.00 75.44 219 GLU A CA 1
ATOM 1770 C C . GLU A 1 219 ? -10.952 5.577 6.205 1.00 75.44 219 GLU A C 1
ATOM 1772 O O . GLU A 1 219 ? -11.456 4.924 5.291 1.00 75.44 219 GLU A O 1
ATOM 1777 N N . ILE A 1 220 ? -11.117 5.232 7.488 1.00 73.44 220 ILE A N 1
ATOM 1778 C CA . ILE A 1 220 ? -11.938 4.076 7.886 1.00 73.44 220 ILE A CA 1
ATOM 1779 C C . ILE A 1 220 ? -13.424 4.352 7.659 1.00 73.44 220 ILE A C 1
ATOM 1781 O O . ILE A 1 220 ? -14.124 3.483 7.148 1.00 73.44 220 ILE A O 1
ATOM 1785 N N . LYS A 1 221 ? -13.904 5.584 7.884 1.00 71.56 221 LYS A N 1
ATOM 1786 C CA . LYS A 1 221 ? -15.271 5.980 7.494 1.00 71.56 221 LYS A CA 1
ATOM 1787 C C . LYS A 1 221 ? -15.525 5.764 6.003 1.00 71.56 221 LYS A C 1
ATOM 1789 O O . LYS A 1 221 ? -16.568 5.228 5.623 1.00 71.56 221 LYS A O 1
ATOM 1794 N N . LYS A 1 222 ? -14.571 6.156 5.149 1.00 80.94 222 LYS A N 1
ATOM 1795 C CA . LYS A 1 222 ? -14.647 5.891 3.705 1.00 80.94 222 LYS A CA 1
ATOM 1796 C C . LYS A 1 222 ? -14.678 4.392 3.430 1.00 80.94 222 LYS A C 1
ATOM 1798 O O . LYS A 1 222 ? -15.564 3.952 2.709 1.00 80.94 222 LYS A O 1
ATOM 1803 N N . LEU A 1 223 ? -13.766 3.615 4.018 1.00 83.12 223 LEU A N 1
ATOM 1804 C CA . LEU A 1 223 ? -13.714 2.160 3.843 1.00 83.12 223 LEU A CA 1
ATOM 1805 C C . LEU A 1 223 ? -15.045 1.489 4.215 1.00 83.12 223 LEU A C 1
ATOM 1807 O O . LEU A 1 223 ? -15.605 0.756 3.405 1.00 83.12 223 LEU A O 1
ATOM 1811 N N . THR A 1 224 ? -15.591 1.800 5.391 1.00 78.81 224 THR A N 1
ATOM 1812 C CA . THR A 1 224 ? -16.885 1.282 5.856 1.00 78.81 224 THR A CA 1
ATOM 1813 C C . THR A 1 224 ? -18.028 1.697 4.933 1.00 78.81 224 THR A C 1
ATOM 1815 O O . THR A 1 224 ? -18.969 0.932 4.735 1.00 78.81 224 THR A O 1
ATOM 1818 N N . THR A 1 225 ? -17.951 2.885 4.326 1.00 82.06 225 THR A N 1
ATOM 1819 C CA . THR A 1 225 ? -18.936 3.336 3.332 1.00 82.06 225 THR A CA 1
ATOM 1820 C C . THR A 1 225 ? -18.881 2.473 2.070 1.00 82.06 225 THR A C 1
ATOM 1822 O O . THR A 1 225 ? -19.929 2.011 1.632 1.00 82.06 225 THR A O 1
ATOM 1825 N N . TYR A 1 226 ? -17.683 2.194 1.536 1.00 87.06 226 TYR A N 1
ATOM 1826 C CA . TYR A 1 226 ? -17.498 1.273 0.401 1.00 87.06 226 TYR A CA 1
ATOM 1827 C C . TYR A 1 226 ? -17.971 -0.148 0.723 1.00 87.06 226 TYR A C 1
ATOM 1829 O O . TYR A 1 226 ? -18.595 -0.795 -0.112 1.00 87.06 226 TYR A O 1
ATOM 1837 N N . PHE A 1 227 ? -17.720 -0.625 1.944 1.00 85.94 227 PHE A N 1
ATOM 1838 C CA . PHE A 1 227 ? -18.188 -1.939 2.377 1.00 85.94 227 PHE A CA 1
ATOM 1839 C C . PHE A 1 227 ? -19.718 -2.011 2.425 1.00 85.94 227 PHE A C 1
ATOM 1841 O O . PHE A 1 227 ? -20.312 -2.907 1.835 1.00 85.94 227 PHE A O 1
ATOM 1848 N N . LYS A 1 228 ? -20.368 -1.035 3.074 1.00 84.12 228 LYS A N 1
ATOM 1849 C CA . LYS A 1 228 ? -21.834 -0.983 3.199 1.00 84.12 228 LYS A CA 1
ATOM 1850 C C . LYS A 1 228 ? -22.541 -0.782 1.860 1.00 84.12 228 LYS A C 1
ATOM 1852 O O . LYS A 1 228 ? -23.634 -1.306 1.679 1.00 84.12 228 LYS A O 1
ATOM 1857 N N . SER A 1 229 ? -21.954 -0.012 0.942 1.00 88.62 229 SER A N 1
ATOM 1858 C CA . SER A 1 229 ? -22.537 0.213 -0.384 1.00 88.62 229 SER A CA 1
ATOM 1859 C C . SER A 1 229 ? -22.329 -0.962 -1.343 1.00 88.62 229 SER A C 1
ATOM 1861 O O . SER A 1 229 ? -22.981 -1.008 -2.384 1.00 88.62 229 SER A O 1
ATOM 1863 N N . GLY A 1 230 ? -21.410 -1.884 -1.031 1.00 87.31 230 GLY A N 1
ATOM 1864 C CA . GLY A 1 230 ? -20.968 -2.931 -1.952 1.00 87.31 230 GLY A CA 1
ATOM 1865 C C . GLY A 1 230 ? -20.170 -2.398 -3.151 1.00 87.31 230 GLY A C 1
ATOM 1866 O O . GLY A 1 230 ? -19.894 -3.149 -4.087 1.00 87.31 230 GLY A O 1
ATOM 1867 N N . GLU A 1 231 ? -19.798 -1.111 -3.163 1.00 88.31 231 GLU A N 1
ATOM 1868 C CA . GLU A 1 231 ? -19.010 -0.537 -4.251 1.00 88.31 231 GLU A CA 1
ATOM 1869 C C . GLU A 1 231 ? -17.531 -0.921 -4.106 1.00 88.31 231 GLU A C 1
ATOM 1871 O O . GLU A 1 231 ? -16.889 -0.696 -3.079 1.00 88.31 231 GLU A O 1
ATOM 1876 N N . ALA A 1 232 ? -16.948 -1.453 -5.181 1.00 88.44 232 ALA A N 1
ATOM 1877 C CA . ALA A 1 232 ? -15.528 -1.774 -5.212 1.00 88.44 232 ALA A CA 1
ATOM 1878 C C . ALA A 1 232 ? -14.647 -0.510 -5.194 1.00 88.44 232 ALA A C 1
ATOM 1880 O O . ALA A 1 232 ? -14.877 0.452 -5.933 1.00 88.44 232 ALA A O 1
ATOM 1881 N N . LEU A 1 233 ? -13.554 -0.553 -4.423 1.00 90.25 233 LEU A N 1
ATOM 1882 C CA . LEU A 1 233 ? -12.543 0.505 -4.407 1.00 90.25 233 LEU A CA 1
ATOM 1883 C C . LEU A 1 233 ? -11.891 0.671 -5.789 1.00 90.25 233 LEU A C 1
ATOM 1885 O O . LEU A 1 233 ? -11.155 -0.191 -6.277 1.00 90.25 233 LEU A O 1
ATOM 1889 N N . LYS A 1 234 ? -12.109 1.835 -6.409 1.00 91.06 234 LYS A N 1
ATOM 1890 C CA . LYS A 1 234 ? -11.535 2.198 -7.716 1.00 91.06 234 LYS A CA 1
ATOM 1891 C C . LYS A 1 234 ? -10.095 2.695 -7.576 1.00 91.06 234 LYS A C 1
ATOM 1893 O O . LYS A 1 234 ? -9.799 3.879 -7.743 1.00 91.06 234 LYS A O 1
ATOM 1898 N N . TRP A 1 235 ? -9.186 1.780 -7.255 1.00 91.38 235 TRP A N 1
ATOM 1899 C CA . TRP A 1 235 ? -7.766 2.077 -7.080 1.00 91.38 235 TRP A CA 1
ATOM 1900 C C . TRP A 1 235 ? -7.119 2.674 -8.332 1.00 91.38 235 TRP A C 1
ATOM 1902 O O . TRP A 1 235 ? -7.244 2.154 -9.447 1.00 91.38 235 TRP A O 1
ATOM 1912 N N . LYS A 1 236 ? -6.329 3.737 -8.149 1.00 91.44 236 LYS A N 1
ATOM 1913 C CA . LYS A 1 236 ? -5.500 4.283 -9.226 1.00 91.44 236 LYS A CA 1
ATOM 1914 C C . LYS A 1 236 ? -4.204 3.493 -9.298 1.00 91.44 236 LYS A C 1
ATOM 1916 O O . LYS A 1 236 ? -3.284 3.688 -8.507 1.00 91.44 236 LYS A O 1
ATOM 1921 N N . ARG A 1 237 ? -4.126 2.604 -10.287 1.00 90.12 237 ARG A N 1
ATOM 1922 C CA . ARG A 1 237 ? -2.948 1.761 -10.520 1.00 90.12 237 ARG A CA 1
ATOM 1923 C C . ARG A 1 237 ? -1.692 2.608 -10.791 1.00 90.12 237 ARG A C 1
ATOM 1925 O O . ARG A 1 237 ? -1.705 3.473 -11.664 1.00 90.12 237 ARG A O 1
ATOM 1932 N N . ILE A 1 238 ? -0.605 2.322 -10.074 1.00 91.06 238 ILE A N 1
ATOM 1933 C CA . ILE A 1 238 ? 0.682 3.043 -10.171 1.00 91.06 238 ILE A CA 1
ATOM 1934 C C . ILE A 1 238 ? 1.611 2.399 -11.203 1.00 91.06 238 ILE A C 1
ATOM 1936 O O . ILE A 1 238 ? 2.195 3.074 -12.056 1.00 91.06 238 ILE A O 1
ATOM 1940 N N . TYR A 1 239 ? 1.717 1.073 -11.155 1.00 90.75 239 TYR A N 1
ATOM 1941 C CA . TYR A 1 239 ? 2.478 0.284 -12.114 1.00 90.75 239 TYR A CA 1
ATOM 1942 C C . TYR A 1 239 ? 1.567 -0.137 -13.264 1.00 90.75 239 TYR A C 1
ATOM 1944 O O . TYR A 1 239 ? 0.618 -0.892 -13.074 1.00 90.75 239 TYR A O 1
ATOM 1952 N N . ARG A 1 240 ? 1.832 0.371 -14.468 1.00 87.75 240 ARG A N 1
ATOM 1953 C CA . ARG A 1 240 ? 1.127 -0.018 -15.691 1.00 87.75 240 ARG A CA 1
ATOM 1954 C C . ARG A 1 240 ? 2.150 -0.470 -16.717 1.00 87.75 240 ARG A C 1
ATOM 1956 O O . ARG A 1 240 ? 3.117 0.248 -16.959 1.00 87.75 240 ARG A O 1
ATOM 1963 N N . LEU A 1 241 ? 1.901 -1.636 -17.297 1.00 89.44 241 LEU A N 1
ATOM 1964 C CA . LEU A 1 241 ? 2.611 -2.124 -18.468 1.00 89.44 241 LEU A CA 1
ATOM 1965 C C . LEU A 1 241 ? 1.737 -1.915 -19.710 1.00 89.44 241 LEU A C 1
ATOM 1967 O O . LEU A 1 241 ? 0.505 -1.940 -19.589 1.00 89.44 241 LEU A O 1
ATOM 1971 N N . PRO A 1 242 ? 2.342 -1.688 -20.886 1.00 90.62 242 PRO A N 1
ATOM 1972 C CA . PRO A 1 242 ? 1.606 -1.673 -22.141 1.00 90.62 242 PRO A CA 1
ATOM 1973 C C . PRO A 1 242 ? 0.846 -2.985 -22.365 1.00 90.62 242 PRO A C 1
ATOM 1975 O O . PRO A 1 242 ? 1.286 -4.044 -21.925 1.00 90.62 242 PRO A O 1
ATOM 1978 N N . LYS A 1 243 ? -0.291 -2.928 -23.070 1.00 89.94 243 LYS A N 1
ATOM 1979 C CA . LYS A 1 243 ? -1.163 -4.102 -23.278 1.00 89.94 243 LYS A CA 1
ATOM 1980 C C . LYS A 1 243 ? -0.480 -5.250 -24.027 1.00 89.94 243 LYS A C 1
ATOM 1982 O O . LYS A 1 243 ? -0.829 -6.397 -23.788 1.00 89.94 243 LYS A O 1
ATOM 1987 N N . TYR A 1 244 ? 0.485 -4.923 -24.882 1.00 91.00 244 TYR A N 1
ATOM 1988 C CA . TYR A 1 244 ? 1.279 -5.880 -25.652 1.00 91.00 244 TYR A CA 1
ATOM 1989 C C . TYR A 1 244 ? 2.432 -6.502 -24.844 1.00 91.00 244 TYR A C 1
ATOM 1991 O O . TYR A 1 244 ? 3.291 -7.179 -25.402 1.00 91.00 244 TYR A O 1
ATOM 1999 N N . VAL A 1 245 ? 2.533 -6.211 -23.540 1.00 92.69 245 VAL A N 1
ATOM 2000 C CA . VAL A 1 245 ? 3.513 -6.827 -22.639 1.00 92.69 245 VAL A CA 1
ATOM 2001 C C . VAL A 1 245 ? 2.815 -7.885 -21.797 1.00 92.69 245 VAL A C 1
ATOM 2003 O O . VAL A 1 245 ? 1.904 -7.592 -21.020 1.00 92.69 245 VAL A O 1
ATOM 2006 N N . TYR A 1 246 ? 3.286 -9.119 -21.919 1.00 91.56 246 TYR A N 1
ATOM 2007 C CA . TYR A 1 246 ? 2.850 -10.250 -21.123 1.00 91.56 246 TYR A CA 1
ATOM 2008 C C . TYR A 1 246 ? 3.784 -10.438 -19.922 1.00 91.56 246 TYR A C 1
ATOM 2010 O O . TYR A 1 246 ? 4.875 -10.986 -20.042 1.00 91.56 246 TYR A O 1
ATOM 2018 N N . PHE A 1 247 ? 3.344 -9.987 -18.747 1.00 92.81 247 PHE A N 1
ATOM 2019 C CA . PHE A 1 247 ? 4.048 -10.183 -17.477 1.00 92.81 247 PHE A CA 1
ATOM 2020 C C . PHE A 1 247 ? 3.282 -11.162 -16.582 1.00 92.81 247 PHE A C 1
ATOM 2022 O O . PHE A 1 247 ? 2.052 -11.102 -16.507 1.00 92.81 247 PHE A O 1
ATOM 2029 N N . ASN A 1 248 ? 4.002 -12.048 -15.889 1.00 92.56 248 ASN A N 1
ATOM 2030 C CA . ASN A 1 248 ? 3.420 -13.040 -14.988 1.00 92.56 248 ASN A CA 1
ATOM 2031 C C . ASN A 1 248 ? 4.102 -12.983 -13.612 1.00 92.56 248 ASN A C 1
ATOM 2033 O O . ASN A 1 248 ? 5.273 -13.311 -13.519 1.00 92.56 248 ASN A O 1
ATOM 2037 N N . HIS A 1 249 ? 3.398 -12.591 -12.547 1.00 94.19 249 HIS A N 1
ATOM 2038 C CA . HIS A 1 249 ? 3.983 -12.520 -11.199 1.00 94.19 249 HIS A CA 1
ATOM 2039 C C . HIS A 1 249 ? 4.455 -13.887 -10.679 1.00 94.19 249 HIS A C 1
ATOM 2041 O O . HIS A 1 249 ? 5.591 -13.985 -10.217 1.00 94.19 249 HIS A O 1
ATOM 2047 N N . SER A 1 250 ? 3.642 -14.941 -10.829 1.00 94.12 250 SER A N 1
ATOM 2048 C CA . SER A 1 250 ? 3.937 -16.270 -10.269 1.00 94.12 250 SER A CA 1
ATOM 2049 C C . SER A 1 250 ? 5.309 -16.817 -10.660 1.00 94.12 250 SER A C 1
ATOM 2051 O O . SER A 1 250 ? 6.027 -17.330 -9.809 1.00 94.12 250 SER A O 1
ATOM 2053 N N . VAL A 1 251 ? 5.728 -16.657 -11.920 1.00 91.50 251 VAL A N 1
ATOM 2054 C CA . VAL A 1 251 ? 7.023 -17.190 -12.380 1.00 91.50 251 VAL A CA 1
ATOM 2055 C C . VAL A 1 251 ? 8.213 -16.488 -11.729 1.00 91.50 251 VAL A C 1
ATOM 2057 O O . VAL A 1 251 ? 9.257 -17.106 -11.573 1.00 91.50 251 VAL A O 1
ATOM 2060 N N . HIS A 1 252 ? 8.057 -15.225 -11.328 1.00 90.12 252 HIS A N 1
ATOM 2061 C CA . HIS A 1 252 ? 9.112 -14.463 -10.664 1.00 90.12 252 HIS A CA 1
ATOM 2062 C C . HIS A 1 252 ? 9.152 -14.799 -9.171 1.00 90.12 252 HIS A C 1
ATOM 2064 O O . HIS A 1 252 ? 10.205 -15.149 -8.645 1.00 90.12 252 HIS A O 1
ATOM 2070 N N . ILE A 1 253 ? 7.998 -14.778 -8.496 1.00 90.75 253 ILE A N 1
ATOM 2071 C CA . ILE A 1 253 ? 7.920 -15.085 -7.061 1.00 90.75 253 ILE A CA 1
ATOM 2072 C C . ILE A 1 253 ? 8.356 -16.526 -6.774 1.00 90.75 253 ILE A C 1
ATOM 2074 O O . ILE A 1 253 ? 9.140 -16.758 -5.859 1.00 90.75 253 ILE A O 1
ATOM 2078 N N . ASN A 1 254 ? 7.942 -17.492 -7.602 1.00 89.69 254 ASN A N 1
ATOM 2079 C CA . ASN A 1 254 ? 8.319 -18.902 -7.432 1.00 89.69 254 ASN A CA 1
ATOM 2080 C C . ASN A 1 254 ? 9.800 -19.179 -7.739 1.00 89.69 254 ASN A C 1
ATOM 2082 O O . ASN A 1 254 ? 10.289 -20.273 -7.472 1.00 89.69 254 ASN A O 1
ATOM 2086 N N . LYS A 1 255 ? 10.522 -18.199 -8.294 1.00 87.38 255 LYS A N 1
ATOM 2087 C CA . LYS A 1 255 ? 11.981 -18.218 -8.452 1.00 87.38 255 LYS A CA 1
ATOM 2088 C C . LYS A 1 255 ? 12.713 -17.484 -7.324 1.00 87.38 255 LYS A C 1
ATOM 2090 O O . LYS A 1 255 ? 13.908 -17.250 -7.442 1.00 87.38 255 LYS A O 1
ATOM 2095 N N . GLY A 1 256 ? 12.013 -17.127 -6.245 1.00 85.69 256 GLY A N 1
ATOM 2096 C CA . GLY A 1 256 ? 12.599 -16.467 -5.077 1.00 85.69 256 GLY A CA 1
ATOM 2097 C C . GLY A 1 256 ? 12.882 -14.977 -5.275 1.00 85.69 256 GLY A C 1
ATOM 2098 O O . GLY A 1 256 ? 13.605 -14.382 -4.483 1.00 85.69 256 GLY A O 1
ATOM 2099 N N . ILE A 1 257 ? 12.331 -14.353 -6.322 1.00 85.94 257 ILE A N 1
ATOM 2100 C CA . ILE A 1 257 ? 12.533 -12.924 -6.582 1.00 85.94 257 ILE A CA 1
ATOM 2101 C C . ILE A 1 257 ? 11.732 -12.107 -5.567 1.00 85.94 257 ILE A C 1
ATOM 2103 O O . ILE A 1 257 ? 10.501 -12.106 -5.595 1.00 85.94 257 ILE A O 1
ATOM 2107 N N . ASP A 1 258 ? 12.436 -11.373 -4.704 1.00 87.06 258 ASP A N 1
ATOM 2108 C CA . ASP A 1 258 ? 11.800 -10.533 -3.691 1.00 87.06 258 ASP A CA 1
ATOM 2109 C C . ASP A 1 258 ? 11.023 -9.345 -4.296 1.00 87.06 258 ASP A C 1
ATOM 2111 O O . ASP A 1 258 ? 11.424 -8.739 -5.297 1.00 87.06 258 ASP A O 1
ATOM 2115 N N . CYS A 1 259 ? 9.917 -8.972 -3.645 1.00 89.88 259 CYS A N 1
ATOM 2116 C CA . CYS A 1 259 ? 9.030 -7.891 -4.078 1.00 89.88 259 CYS A CA 1
ATOM 2117 C C . CYS A 1 259 ? 9.757 -6.540 -4.190 1.00 89.88 259 CYS A C 1
ATOM 2119 O O . CYS A 1 259 ? 9.451 -5.731 -5.075 1.00 89.88 259 CYS A O 1
ATOM 2121 N N . THR A 1 260 ? 10.724 -6.283 -3.305 1.00 89.25 260 THR A N 1
ATOM 2122 C CA . THR A 1 260 ? 11.457 -5.015 -3.225 1.00 89.25 260 THR A CA 1
ATOM 2123 C C . THR A 1 260 ? 12.364 -4.775 -4.431 1.00 89.25 260 THR A C 1
ATOM 2125 O O . THR A 1 260 ? 12.597 -3.619 -4.798 1.00 89.25 260 THR A O 1
ATOM 2128 N N . ASN A 1 261 ? 12.766 -5.830 -5.145 1.00 86.25 261 ASN A N 1
ATOM 2129 C CA . ASN A 1 261 ? 13.562 -5.719 -6.371 1.00 86.25 261 ASN A CA 1
ATOM 2130 C C . ASN A 1 261 ? 12.803 -5.001 -7.497 1.00 86.25 261 ASN A C 1
ATOM 2132 O O . ASN A 1 261 ? 13.385 -4.237 -8.282 1.00 86.25 261 ASN A O 1
ATOM 2136 N N . CYS A 1 262 ? 11.485 -5.199 -7.560 1.00 88.12 262 CYS A N 1
ATOM 2137 C CA . CYS A 1 262 ? 10.617 -4.576 -8.558 1.00 88.12 262 CYS A CA 1
ATOM 2138 C C . CYS A 1 262 ? 9.855 -3.366 -8.014 1.00 88.12 262 CYS A C 1
ATOM 2140 O O . CYS A 1 262 ? 9.647 -2.406 -8.754 1.00 88.12 262 CYS A O 1
ATOM 2142 N N . HIS A 1 263 ? 9.448 -3.382 -6.744 1.00 91.38 263 HIS A N 1
ATOM 2143 C CA . HIS A 1 263 ? 8.578 -2.353 -6.168 1.00 91.38 263 HIS A CA 1
ATOM 2144 C C . HIS A 1 263 ? 9.275 -1.402 -5.186 1.00 91.38 263 HIS A C 1
ATOM 2146 O O . HIS A 1 263 ? 8.670 -0.402 -4.801 1.00 91.38 263 HIS A O 1
ATOM 2152 N N . GLY A 1 264 ? 10.545 -1.646 -4.843 1.00 9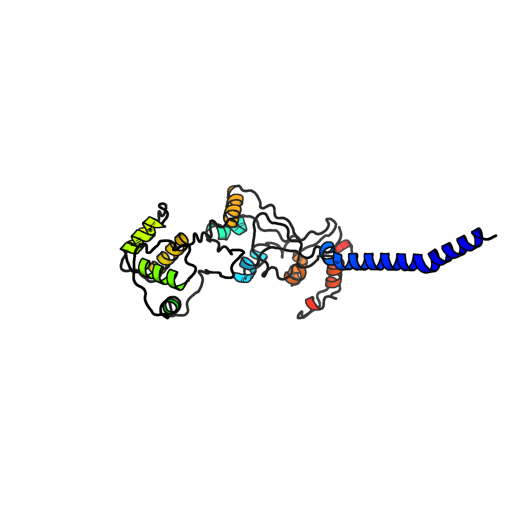0.00 264 GLY A N 1
ATOM 2153 C CA . GLY A 1 264 ? 11.263 -0.937 -3.782 1.00 90.00 264 GLY A CA 1
ATOM 2154 C C . GLY A 1 264 ? 10.775 -1.333 -2.386 1.00 90.00 264 GLY A C 1
ATOM 2155 O O . GLY A 1 264 ? 9.914 -2.198 -2.238 1.00 90.00 264 GLY A O 1
ATOM 2156 N N . ASN A 1 265 ? 11.303 -0.683 -1.347 1.00 91.44 265 ASN A N 1
ATOM 2157 C CA . ASN A 1 265 ? 10.839 -0.908 0.021 1.00 91.44 265 ASN A CA 1
ATOM 2158 C C . ASN A 1 265 ? 9.471 -0.239 0.250 1.00 91.44 265 ASN A C 1
ATOM 2160 O O . ASN A 1 265 ? 9.373 0.887 0.738 1.00 91.44 265 ASN A O 1
ATOM 2164 N N . VAL A 1 266 ? 8.414 -0.947 -0.150 1.00 92.06 266 VAL A N 1
ATOM 2165 C CA . VAL A 1 266 ? 7.017 -0.526 0.009 1.00 92.06 266 VAL A CA 1
ATOM 2166 C C . VAL A 1 266 ? 6.600 -0.484 1.481 1.00 92.06 266 VAL A C 1
ATOM 2168 O O . VAL A 1 266 ? 5.792 0.359 1.859 1.00 92.06 266 VAL A O 1
ATOM 2171 N N . ALA A 1 267 ? 7.202 -1.325 2.326 1.00 88.81 267 ALA A N 1
ATOM 2172 C CA . ALA A 1 267 ? 6.940 -1.369 3.762 1.00 88.81 267 ALA A CA 1
ATOM 2173 C C . ALA A 1 267 ? 7.371 -0.092 4.506 1.00 88.81 267 ALA A C 1
ATOM 2175 O O . ALA A 1 267 ? 7.052 0.061 5.674 1.00 88.81 267 ALA A O 1
ATOM 2176 N N . ASN A 1 268 ? 8.044 0.852 3.843 1.00 86.75 268 ASN A N 1
ATOM 2177 C CA . ASN A 1 268 ? 8.387 2.159 4.406 1.00 86.75 268 ASN A CA 1
ATOM 2178 C C . ASN A 1 268 ? 7.529 3.309 3.846 1.00 86.75 268 ASN A C 1
ATOM 2180 O O . ASN A 1 268 ? 7.846 4.475 4.079 1.00 86.75 268 ASN A O 1
ATOM 2184 N N . LEU A 1 269 ? 6.472 3.013 3.080 1.00 79.75 269 LEU A N 1
ATOM 2185 C CA . LEU A 1 269 ? 5.668 4.023 2.389 1.00 79.75 269 LEU A CA 1
ATOM 2186 C C . LEU A 1 269 ? 4.294 4.228 3.034 1.00 79.75 269 LEU A C 1
ATOM 2188 O O . LEU A 1 269 ? 3.460 3.324 3.072 1.00 79.75 269 LEU A O 1
ATOM 2192 N N . ASP A 1 270 ? 4.018 5.463 3.451 1.00 76.81 270 ASP A N 1
ATOM 2193 C CA . ASP A 1 270 ? 2.682 5.876 3.903 1.00 76.81 270 ASP A CA 1
ATOM 2194 C C . ASP A 1 270 ? 1.678 6.027 2.755 1.00 76.81 270 ASP A C 1
ATOM 2196 O O . ASP A 1 270 ? 0.474 5.899 2.947 1.00 76.81 270 ASP A O 1
ATOM 2200 N N . SER A 1 271 ? 2.168 6.269 1.545 1.00 83.50 271 SER A N 1
ATOM 2201 C CA . SER A 1 271 ? 1.366 6.320 0.332 1.00 83.50 271 SER A CA 1
ATOM 2202 C C . SER A 1 271 ? 2.174 5.722 -0.808 1.00 83.50 271 SER A C 1
ATOM 2204 O O . SER A 1 271 ? 3.390 5.910 -0.920 1.00 83.50 271 SER A O 1
ATOM 2206 N N . MET A 1 272 ? 1.502 4.928 -1.637 1.00 87.06 272 MET A N 1
ATOM 2207 C CA . MET A 1 272 ? 2.179 4.219 -2.708 1.00 87.06 272 MET A CA 1
ATOM 2208 C C . MET A 1 272 ? 2.630 5.175 -3.803 1.00 87.06 272 MET A C 1
ATOM 2210 O O . MET A 1 272 ? 1.828 5.882 -4.411 1.00 87.06 272 MET A O 1
ATOM 2214 N N . LYS A 1 273 ? 3.915 5.079 -4.139 1.00 88.88 273 LYS A N 1
ATOM 2215 C CA . LYS A 1 273 ? 4.534 5.773 -5.265 1.00 88.88 273 LYS A CA 1
ATOM 2216 C C . LYS A 1 273 ? 5.375 4.816 -6.096 1.00 88.88 273 LYS A C 1
ATOM 2218 O O . LYS A 1 273 ? 5.817 3.770 -5.618 1.00 88.88 273 LYS A O 1
ATOM 2223 N N . LYS A 1 274 ? 5.606 5.153 -7.365 1.00 89.50 274 LYS A N 1
ATOM 2224 C CA . LYS A 1 274 ? 6.481 4.347 -8.228 1.00 89.50 274 LYS A CA 1
ATOM 2225 C C . LYS A 1 274 ? 7.946 4.528 -7.810 1.00 89.50 274 LYS A C 1
ATOM 2227 O O . LYS A 1 274 ? 8.571 5.523 -8.165 1.00 89.50 274 LYS A O 1
ATOM 2232 N N . MET A 1 275 ? 8.482 3.555 -7.074 1.00 87.62 275 MET A N 1
ATOM 2233 C CA . MET A 1 275 ? 9.865 3.556 -6.575 1.00 87.62 275 MET A CA 1
ATOM 2234 C C . MET A 1 275 ? 10.876 3.054 -7.602 1.00 87.62 275 MET A C 1
ATOM 2236 O O . MET A 1 275 ? 12.008 3.517 -7.630 1.00 87.62 275 MET A O 1
ATOM 2240 N N . LYS A 1 276 ? 10.502 2.086 -8.441 1.00 86.94 276 LYS A N 1
ATOM 2241 C CA . LYS A 1 276 ? 11.383 1.567 -9.491 1.00 86.94 276 LYS A CA 1
ATOM 2242 C C . LYS A 1 276 ? 10.647 1.623 -10.832 1.00 86.94 276 LYS A C 1
ATOM 2244 O O . LYS A 1 276 ? 9.447 1.356 -10.892 1.00 86.94 276 LYS A O 1
ATOM 2249 N N . PRO A 1 277 ? 11.315 2.004 -11.926 1.00 85.75 277 PRO A N 1
ATOM 2250 C CA . PRO A 1 277 ? 10.688 1.992 -13.238 1.00 85.75 277 PRO A CA 1
ATOM 2251 C C . PRO A 1 277 ? 10.647 0.564 -13.786 1.00 85.75 277 PRO A C 1
ATOM 2253 O O . PRO A 1 277 ? 11.644 -0.142 -13.712 1.00 85.75 277 PRO A O 1
ATOM 2256 N N . ILE A 1 278 ? 9.528 0.146 -14.379 1.00 87.25 278 ILE A N 1
ATOM 2257 C CA . ILE A 1 278 ? 9.438 -1.145 -15.077 1.00 87.25 278 ILE A CA 1
ATOM 2258 C C . ILE A 1 278 ? 9.553 -0.871 -16.575 1.00 87.25 278 ILE A C 1
ATOM 2260 O O . ILE A 1 278 ? 8.573 -0.522 -17.232 1.00 87.25 278 ILE A O 1
ATOM 2264 N N . THR A 1 279 ? 10.782 -0.934 -17.081 1.00 87.94 279 THR A N 1
ATOM 2265 C CA . THR A 1 279 ? 11.126 -0.718 -18.492 1.00 87.94 279 THR A CA 1
ATOM 2266 C C . THR A 1 279 ? 11.694 -1.997 -19.092 1.00 87.94 279 THR A C 1
ATOM 2268 O O . THR A 1 279 ? 12.243 -2.825 -18.370 1.00 87.94 279 THR A O 1
ATOM 2271 N N . MET A 1 280 ? 11.626 -2.127 -20.421 1.00 89.56 280 MET A N 1
ATOM 2272 C CA . MET A 1 280 ? 12.211 -3.261 -21.148 1.00 89.56 280 MET A CA 1
ATOM 2273 C C . MET A 1 280 ? 13.687 -3.482 -20.791 1.00 89.56 280 MET A C 1
ATOM 2275 O O . MET A 1 280 ? 14.072 -4.612 -20.519 1.00 89.56 280 MET A O 1
ATOM 2279 N N . GLY A 1 281 ? 14.482 -2.405 -20.719 1.00 87.50 281 GLY A N 1
ATOM 2280 C CA . GLY A 1 281 ? 15.886 -2.480 -20.302 1.00 87.50 281 GLY A CA 1
ATOM 2281 C C . GLY A 1 281 ? 16.047 -3.129 -18.928 1.00 87.50 281 GLY A C 1
ATOM 2282 O O . GLY A 1 281 ? 16.737 -4.125 -18.819 1.00 87.50 281 GLY A O 1
ATOM 2283 N N . ARG A 1 282 ? 15.293 -2.682 -17.911 1.00 86.38 282 ARG A N 1
ATOM 2284 C CA . ARG A 1 282 ? 15.370 -3.271 -16.561 1.00 86.38 282 ARG A CA 1
ATOM 2285 C C . ARG A 1 282 ? 14.985 -4.756 -16.546 1.00 86.38 282 ARG A C 1
ATOM 2287 O O . ARG A 1 282 ? 15.572 -5.520 -15.787 1.00 86.38 282 ARG A O 1
ATOM 2294 N N . CYS A 1 283 ? 14.003 -5.159 -17.355 1.00 87.75 283 CYS A N 1
ATOM 2295 C CA . CYS A 1 283 ? 13.632 -6.568 -17.499 1.00 87.75 283 CYS A CA 1
ATOM 2296 C C . CYS A 1 283 ? 14.780 -7.385 -18.110 1.00 87.75 283 CYS A C 1
ATOM 2298 O O . CYS A 1 283 ? 15.142 -8.420 -17.559 1.00 87.75 283 CYS A O 1
ATOM 2300 N N . LEU A 1 284 ? 15.372 -6.903 -19.207 1.00 89.62 284 LEU A N 1
ATOM 2301 C CA . LEU A 1 284 ? 16.476 -7.583 -19.888 1.00 89.62 284 LEU A CA 1
ATOM 2302 C C . LEU A 1 284 ? 17.748 -7.624 -19.041 1.00 89.62 284 LEU A C 1
ATOM 2304 O O . LEU A 1 284 ? 18.358 -8.681 -18.950 1.00 89.62 284 LEU A O 1
ATOM 2308 N N . ASP A 1 285 ? 18.107 -6.527 -18.375 1.00 86.88 285 ASP A N 1
ATOM 2309 C CA . ASP A 1 285 ? 19.271 -6.464 -17.484 1.00 86.88 285 ASP A CA 1
ATOM 2310 C C . ASP A 1 285 ? 19.146 -7.505 -16.358 1.00 86.88 285 ASP A C 1
ATOM 2312 O O . ASP A 1 285 ? 20.107 -8.186 -16.011 1.00 86.88 285 ASP A O 1
ATOM 2316 N N . CYS A 1 286 ? 17.940 -7.685 -15.805 1.00 85.94 286 CYS A N 1
ATOM 2317 C CA . CYS A 1 286 ? 17.674 -8.723 -14.810 1.00 85.94 286 CYS A CA 1
ATOM 2318 C C . CYS A 1 286 ? 17.730 -10.134 -15.419 1.00 85.94 286 CYS A C 1
ATOM 2320 O O . CYS A 1 286 ? 18.337 -11.022 -14.829 1.00 85.94 286 CYS A O 1
ATOM 2322 N N . HIS A 1 287 ? 17.168 -10.343 -16.613 1.00 89.25 287 HIS A N 1
ATOM 2323 C CA . HIS A 1 287 ? 17.151 -11.654 -17.276 1.00 89.25 287 HIS A CA 1
ATOM 2324 C C . HIS A 1 287 ? 18.538 -12.120 -17.756 1.00 89.25 287 HIS A C 1
ATOM 2326 O O . HIS A 1 287 ? 18.838 -13.304 -17.644 1.00 89.25 287 HIS A O 1
ATOM 2332 N N . ARG A 1 288 ? 19.407 -11.205 -18.204 1.00 88.25 288 ARG A N 1
ATOM 2333 C CA . ARG A 1 288 ? 20.845 -11.445 -18.488 1.00 88.25 288 ARG A CA 1
ATOM 2334 C C . ARG A 1 288 ? 21.670 -11.653 -17.220 1.00 88.25 288 ARG A C 1
ATOM 2336 O O . ARG A 1 288 ? 22.770 -12.214 -17.207 1.00 88.25 288 ARG A O 1
ATOM 2343 N N . GLY A 1 289 ? 21.101 -11.171 -16.129 1.00 79.38 289 GLY A N 1
ATOM 2344 C CA . GLY A 1 289 ? 21.657 -11.130 -14.803 1.00 79.38 289 GLY A CA 1
ATOM 2345 C C . GLY A 1 289 ? 22.830 -10.161 -14.647 1.00 79.38 289 GLY A C 1
ATOM 2346 O O . GLY A 1 289 ? 23.835 -10.467 -14.012 1.00 79.38 289 GLY A O 1
ATOM 2347 N N . ASP A 1 290 ? 22.691 -8.982 -15.236 1.00 72.19 290 ASP A N 1
ATOM 2348 C CA . ASP A 1 290 ? 23.648 -7.877 -15.140 1.00 72.19 290 ASP A CA 1
ATOM 2349 C C . ASP A 1 290 ? 23.405 -7.007 -13.890 1.00 72.19 290 ASP A C 1
ATOM 2351 O O . ASP A 1 290 ? 24.153 -6.074 -13.589 1.00 72.19 290 ASP A O 1
ATOM 2355 N N . TYR A 1 291 ? 22.356 -7.314 -13.125 1.00 68.44 291 TYR A N 1
ATOM 2356 C CA . TYR A 1 291 ? 21.952 -6.575 -11.935 1.00 68.44 291 TYR A CA 1
ATOM 2357 C C . TYR A 1 291 ? 22.710 -7.076 -10.695 1.00 68.44 291 TYR A C 1
ATOM 2359 O O . TYR A 1 291 ? 22.209 -7.904 -9.944 1.00 68.44 291 TYR A O 1
ATOM 2367 N N . LYS A 1 292 ? 23.922 -6.555 -10.455 1.00 64.50 292 LYS A N 1
ATOM 2368 C CA . LYS A 1 292 ? 24.749 -6.946 -9.291 1.00 64.50 292 LYS A CA 1
ATOM 2369 C C . LYS A 1 292 ? 23.994 -6.890 -7.956 1.00 64.50 292 LYS A C 1
ATOM 2371 O O . LYS A 1 292 ? 24.082 -7.843 -7.200 1.00 64.50 292 LYS A O 1
ATOM 2376 N N . GLU A 1 293 ? 23.201 -5.839 -7.723 1.00 65.38 293 GLU A N 1
ATOM 2377 C CA . GLU A 1 293 ? 22.362 -5.677 -6.515 1.00 65.38 293 GLU A CA 1
ATOM 2378 C C . GLU A 1 293 ? 21.344 -6.818 -6.317 1.00 65.38 293 GLU A C 1
ATOM 2380 O O . GLU A 1 293 ? 20.887 -7.053 -5.207 1.00 65.38 293 GLU A O 1
ATOM 2385 N N . PHE A 1 294 ? 20.942 -7.499 -7.395 1.00 62.84 294 PHE A N 1
ATOM 2386 C CA . PHE A 1 294 ? 19.955 -8.582 -7.366 1.00 62.84 294 PHE A CA 1
ATOM 2387 C C . PHE A 1 294 ? 20.598 -9.956 -7.144 1.00 62.84 294 PHE A C 1
ATOM 2389 O O . PHE A 1 294 ? 19.977 -10.824 -6.541 1.00 62.84 294 PHE A O 1
ATOM 2396 N N . HIS A 1 295 ? 21.824 -10.163 -7.636 1.00 63.75 295 HIS A N 1
ATOM 2397 C CA . HIS A 1 295 ? 22.578 -11.409 -7.432 1.00 63.75 295 HIS A CA 1
ATOM 2398 C C . HIS A 1 295 ? 23.433 -11.399 -6.168 1.00 63.75 295 HIS A C 1
ATOM 2400 O O . HIS A 1 295 ? 24.012 -12.424 -5.817 1.00 63.75 295 HIS A O 1
ATOM 2406 N N . GLU A 1 296 ? 23.521 -10.262 -5.484 1.00 60.56 296 GLU A N 1
ATOM 2407 C CA . GLU A 1 296 ? 24.229 -10.135 -4.218 1.00 60.56 296 GLU A CA 1
ATOM 2408 C C . GLU A 1 296 ? 23.553 -11.011 -3.148 1.00 60.56 296 GLU A C 1
ATOM 2410 O O . GLU A 1 296 ? 22.442 -10.735 -2.701 1.00 60.56 296 GLU A O 1
ATOM 2415 N N . GLY A 1 297 ? 24.215 -12.110 -2.773 1.00 56.84 297 GLY A N 1
ATOM 2416 C CA . GLY A 1 297 ? 23.720 -13.063 -1.773 1.00 56.84 297 GLY A CA 1
ATOM 2417 C C . GLY A 1 297 ? 22.872 -14.223 -2.312 1.00 56.84 297 GLY A C 1
ATOM 2418 O O . GLY A 1 297 ? 22.406 -15.029 -1.511 1.00 56.84 297 GLY A O 1
ATOM 2419 N N . LEU A 1 298 ? 22.685 -14.349 -3.633 1.00 61.22 298 LEU A N 1
ATOM 2420 C CA . LEU A 1 298 ? 22.084 -15.548 -4.232 1.00 61.22 298 LEU A CA 1
ATOM 2421 C C . LEU A 1 298 ? 23.159 -16.618 -4.479 1.00 61.22 298 LEU A C 1
ATOM 2423 O O . LEU A 1 298 ? 24.196 -16.323 -5.071 1.00 61.22 298 LEU A O 1
ATOM 2427 N N . GLU A 1 299 ? 22.894 -17.863 -4.067 1.00 60.16 299 GLU A N 1
ATOM 2428 C CA . GLU A 1 299 ? 23.794 -19.006 -4.315 1.00 60.16 299 GLU A CA 1
ATOM 2429 C C . GLU A 1 299 ? 23.963 -19.294 -5.815 1.00 60.16 299 GLU A C 1
ATOM 2431 O O . GLU A 1 299 ? 25.038 -19.693 -6.259 1.00 60.16 299 GLU A O 1
ATOM 2436 N N . GLU A 1 300 ? 22.925 -19.022 -6.613 1.00 64.81 300 GLU A N 1
ATOM 2437 C CA . GLU A 1 300 ? 22.946 -19.165 -8.066 1.00 64.81 300 GLU A CA 1
ATOM 2438 C C . GLU A 1 300 ? 22.421 -17.912 -8.772 1.00 64.81 300 GLU A C 1
ATOM 2440 O O . GLU A 1 300 ? 21.439 -17.278 -8.370 1.00 64.81 300 GLU A O 1
ATOM 2445 N N . LYS A 1 301 ? 23.065 -17.569 -9.893 1.00 70.75 301 LYS A N 1
ATOM 2446 C CA . LYS A 1 301 ? 22.661 -16.449 -10.742 1.00 70.75 301 LYS A CA 1
ATOM 2447 C C . LYS A 1 301 ? 21.319 -16.766 -11.412 1.00 70.75 301 LYS A C 1
ATOM 2449 O O . LYS A 1 301 ? 21.256 -17.559 -12.349 1.00 70.75 301 LYS A O 1
ATOM 2454 N N . VAL A 1 302 ? 20.247 -16.104 -10.978 1.00 70.81 302 VAL A N 1
ATOM 2455 C CA . VAL A 1 302 ? 18.935 -16.219 -11.630 1.00 70.81 302 VAL A CA 1
ATOM 2456 C C . VAL A 1 302 ? 18.968 -15.467 -12.961 1.00 70.81 302 VAL A C 1
ATOM 2458 O O . VAL A 1 302 ? 19.145 -14.247 -12.983 1.00 70.81 302 VAL A O 1
ATOM 2461 N N . VAL A 1 303 ? 18.803 -16.212 -14.054 1.00 82.81 303 VAL A N 1
ATOM 2462 C CA . VAL A 1 303 ? 18.658 -15.709 -15.428 1.00 82.81 303 VAL A CA 1
ATOM 2463 C C . VAL A 1 303 ? 17.262 -16.018 -15.964 1.00 82.81 303 VAL A C 1
ATOM 2465 O O . VAL A 1 303 ? 16.578 -16.927 -15.487 1.00 82.81 303 VAL A O 1
ATOM 2468 N N . GLY A 1 304 ? 16.825 -15.250 -16.956 1.00 86.00 304 GLY A N 1
ATOM 2469 C CA . GLY A 1 304 ? 15.492 -15.346 -17.540 1.00 86.00 304 GLY A CA 1
ATOM 2470 C C . GLY A 1 304 ? 15.510 -15.341 -19.071 1.00 86.00 304 GLY A C 1
ATOM 2471 O O . GLY A 1 304 ? 16.531 -15.051 -19.688 1.00 86.00 304 GLY A O 1
ATOM 2472 N N . PRO A 1 305 ? 14.376 -15.653 -19.716 1.00 89.00 305 PRO A N 1
ATOM 2473 C CA . PRO A 1 305 ? 14.267 -15.673 -21.173 1.00 89.00 305 PRO A CA 1
ATOM 2474 C C . PRO A 1 305 ? 14.361 -14.264 -21.781 1.00 89.00 305 PRO A C 1
ATOM 2476 O O . PRO A 1 305 ? 13.666 -13.350 -21.343 1.00 89.00 305 PRO A O 1
ATOM 2479 N N . GLU A 1 306 ? 15.156 -14.093 -22.838 1.00 89.62 306 GLU A N 1
ATOM 2480 C CA . GLU A 1 306 ? 15.353 -12.793 -23.515 1.00 89.62 306 GLU A CA 1
ATOM 2481 C C . GLU A 1 306 ? 14.567 -12.645 -24.826 1.00 89.62 306 GLU A C 1
ATOM 2483 O O . GLU A 1 306 ? 14.509 -11.566 -25.415 1.00 89.62 306 GLU A O 1
ATOM 2488 N N . SER A 1 307 ? 13.951 -13.724 -25.306 1.00 89.00 307 SER A N 1
ATOM 2489 C CA . SER A 1 307 ? 13.234 -13.723 -26.581 1.00 89.00 307 SER A CA 1
ATOM 2490 C C . SER A 1 307 ? 11.993 -12.828 -26.533 1.00 89.00 307 SER A C 1
ATOM 2492 O O . SER A 1 307 ? 11.146 -12.982 -25.648 1.00 89.00 307 SER A O 1
ATOM 2494 N N . CYS A 1 308 ? 11.823 -11.971 -27.544 1.00 86.94 308 CYS A N 1
ATOM 2495 C CA . CYS A 1 308 ? 10.728 -11.000 -27.615 1.00 86.94 308 CYS A CA 1
ATOM 2496 C C . CYS A 1 308 ? 9.336 -11.627 -27.411 1.00 86.94 308 CYS A C 1
ATOM 2498 O O . CYS A 1 308 ? 8.539 -11.081 -26.654 1.00 86.94 308 CYS A O 1
ATOM 2500 N N . GLY A 1 309 ? 9.055 -12.786 -28.020 1.00 88.44 309 GLY A N 1
ATOM 2501 C CA . GLY A 1 309 ? 7.741 -13.450 -27.959 1.00 88.44 309 GLY A CA 1
ATOM 2502 C C . GLY A 1 309 ? 7.356 -14.029 -26.590 1.00 88.44 309 GLY A C 1
ATOM 2503 O O . GLY A 1 309 ? 6.200 -14.384 -26.370 1.00 88.44 309 GLY A O 1
ATOM 2504 N N . VAL A 1 310 ? 8.298 -14.110 -25.645 1.00 87.50 310 VAL A N 1
ATOM 2505 C CA . VAL A 1 310 ? 7.989 -14.504 -24.261 1.00 87.50 310 VAL A CA 1
ATOM 2506 C C . VAL A 1 310 ? 7.390 -13.330 -23.488 1.00 87.50 310 VAL A C 1
ATOM 2508 O O . VAL A 1 310 ? 6.463 -13.515 -22.698 1.00 87.50 310 VAL A O 1
ATOM 2511 N N . CYS A 1 311 ? 7.881 -12.120 -23.759 1.00 86.94 311 CYS A N 1
ATOM 2512 C CA . CYS A 1 311 ? 7.484 -10.894 -23.072 1.00 86.94 311 CYS A CA 1
ATOM 2513 C C . CYS A 1 311 ? 6.409 -10.107 -23.826 1.00 86.94 311 CYS A C 1
ATOM 2515 O O . CYS A 1 311 ? 5.732 -9.278 -23.220 1.00 86.94 311 CYS A O 1
ATOM 2517 N N . HIS A 1 312 ? 6.248 -10.344 -25.129 1.00 90.50 312 HIS A N 1
ATOM 2518 C CA . HIS A 1 312 ? 5.326 -9.619 -25.992 1.00 90.50 312 HIS A CA 1
ATOM 2519 C C . HIS A 1 312 ? 4.311 -10.544 -26.652 1.00 90.50 312 HIS A C 1
ATOM 2521 O O . HIS A 1 312 ? 4.674 -11.591 -27.186 1.00 90.50 312 HIS A O 1
ATOM 2527 N N . ARG A 1 313 ? 3.040 -10.139 -26.593 1.00 84.94 313 ARG A N 1
ATOM 2528 C CA . ARG A 1 313 ? 1.895 -10.821 -27.203 1.00 84.94 313 ARG A CA 1
ATOM 2529 C C . ARG A 1 313 ? 0.907 -9.800 -27.737 1.00 84.94 313 ARG A C 1
ATOM 2531 O O . ARG A 1 313 ? 0.819 -8.711 -27.127 1.00 84.94 313 ARG A O 1
#